Protein AF-A0AAQ2G806-F1 (afdb_monomer)

Structure (mmCIF, N/CA/C/O backbone):
data_AF-A0AAQ2G806-F1
#
_entry.id   AF-A0AAQ2G806-F1
#
loop_
_atom_site.group_PDB
_atom_site.id
_atom_site.type_symbol
_atom_site.label_atom_id
_atom_site.label_alt_id
_atom_site.label_comp_id
_atom_site.label_asym_id
_atom_site.label_entity_id
_atom_site.label_seq_id
_atom_site.pdbx_PDB_ins_code
_atom_site.Cartn_x
_atom_site.Cartn_y
_atom_site.Cartn_z
_atom_site.occupancy
_atom_site.B_iso_or_equiv
_atom_site.auth_seq_id
_atom_site.auth_comp_id
_atom_site.auth_asym_id
_atom_site.auth_atom_id
_atom_site.pdbx_PDB_model_num
ATOM 1 N N . MET A 1 1 ? 0.121 15.151 -0.098 1.00 64.19 1 MET A N 1
ATOM 2 C CA . MET A 1 1 ? 0.720 13.940 -0.710 1.00 64.19 1 MET A CA 1
ATOM 3 C C . MET A 1 1 ? -0.007 13.689 -2.015 1.00 64.19 1 MET A C 1
ATOM 5 O O . MET A 1 1 ? -1.225 13.788 -2.010 1.00 64.19 1 MET A O 1
ATOM 9 N N . THR A 1 2 ? 0.703 13.416 -3.108 1.00 70.12 2 THR A N 1
ATOM 10 C CA . THR A 1 2 ? 0.070 13.175 -4.414 1.00 70.12 2 THR A CA 1
ATOM 11 C C . THR A 1 2 ? -0.495 11.761 -4.463 1.00 70.12 2 THR A C 1
ATOM 13 O O . THR A 1 2 ? 0.232 10.798 -4.212 1.00 70.12 2 THR A O 1
ATOM 16 N N . ILE A 1 3 ? -1.787 11.647 -4.762 1.00 80.44 3 ILE A N 1
ATOM 17 C CA . ILE A 1 3 ? -2.468 10.373 -5.003 1.00 80.44 3 ILE A CA 1
ATOM 18 C C . ILE A 1 3 ? -2.478 10.159 -6.509 1.00 80.44 3 ILE A C 1
ATOM 20 O O . ILE A 1 3 ? -2.970 11.005 -7.253 1.00 80.44 3 ILE A O 1
ATOM 24 N N . ILE A 1 4 ? -1.910 9.043 -6.950 1.00 85.44 4 ILE A N 1
ATOM 25 C CA . ILE A 1 4 ? -1.921 8.666 -8.358 1.00 85.44 4 ILE A CA 1
ATOM 26 C C . ILE A 1 4 ? -3.238 7.959 -8.659 1.00 85.44 4 ILE A C 1
ATOM 28 O O . ILE A 1 4 ? -3.609 7.008 -7.973 1.00 85.44 4 ILE A O 1
ATOM 32 N N . THR A 1 5 ? -3.949 8.452 -9.670 1.00 88.25 5 THR A N 1
ATOM 33 C CA . THR A 1 5 ? -5.245 7.913 -10.100 1.00 88.25 5 THR A CA 1
ATOM 34 C C . THR A 1 5 ? -5.125 6.928 -11.256 1.00 88.25 5 THR A C 1
ATOM 36 O O . THR A 1 5 ? -6.036 6.137 -11.468 1.00 88.25 5 THR A O 1
ATOM 39 N N . SER A 1 6 ? -4.011 6.952 -11.990 1.00 92.69 6 SER A N 1
ATOM 40 C CA . SER A 1 6 ? -3.690 6.003 -13.058 1.00 92.69 6 SER A CA 1
ATOM 41 C C . SER A 1 6 ? -2.203 6.064 -13.413 1.00 92.69 6 SER A C 1
ATOM 43 O O . SER A 1 6 ? -1.526 7.051 -13.117 1.00 92.69 6 SER A O 1
ATOM 45 N N . PHE A 1 7 ? -1.702 5.017 -14.067 1.00 94.69 7 PHE A N 1
ATOM 46 C CA . PHE A 1 7 ? -0.381 5.008 -14.691 1.00 94.69 7 PHE A CA 1
ATOM 47 C C . PHE A 1 7 ? -0.532 4.760 -16.190 1.00 94.69 7 PHE A C 1
ATOM 49 O O . PHE A 1 7 ? -1.361 3.954 -16.613 1.00 94.69 7 PHE A O 1
ATOM 56 N N . THR A 1 8 ? 0.286 5.440 -16.986 1.00 93.69 8 THR A N 1
ATOM 57 C CA . THR A 1 8 ? 0.323 5.261 -18.439 1.00 93.69 8 THR A CA 1
ATOM 58 C C . THR A 1 8 ? 0.958 3.921 -18.796 1.00 93.69 8 THR A C 1
ATOM 60 O O . THR A 1 8 ? 1.931 3.511 -18.160 1.00 93.69 8 THR A O 1
ATOM 63 N N . THR A 1 9 ? 0.444 3.266 -19.840 1.00 95.75 9 THR A N 1
ATOM 64 C CA . THR A 1 9 ? 1.065 2.074 -20.430 1.00 95.75 9 THR A CA 1
ATOM 65 C C . THR A 1 9 ? 2.531 2.344 -20.758 1.00 95.75 9 THR A C 1
ATOM 67 O O . THR A 1 9 ? 2.871 3.384 -21.327 1.00 95.75 9 THR A O 1
ATOM 70 N N . LEU A 1 10 ? 3.402 1.401 -20.402 1.00 95.75 10 LEU A N 1
ATOM 71 C CA . LEU A 1 10 ? 4.842 1.517 -20.596 1.00 95.75 10 LEU A CA 1
ATOM 72 C C . LEU A 1 10 ? 5.323 0.524 -21.652 1.00 95.75 10 LEU A C 1
ATOM 74 O O . LEU A 1 10 ? 5.026 -0.664 -21.563 1.00 95.75 10 LEU A O 1
ATOM 78 N N . LYS A 1 11 ? 6.137 0.995 -22.600 1.00 94.81 11 LYS A N 1
ATOM 79 C CA . LYS A 1 11 ? 6.870 0.124 -23.525 1.00 94.81 11 LYS A CA 1
ATOM 80 C C . LYS A 1 11 ? 8.222 -0.243 -22.922 1.00 94.81 11 LYS A C 1
ATOM 82 O O . LYS A 1 11 ? 9.013 0.641 -22.603 1.00 94.81 11 LYS A O 1
ATOM 87 N N . PHE A 1 12 ? 8.510 -1.532 -22.779 1.00 94.50 12 PHE A N 1
ATOM 88 C CA . PHE A 1 12 ? 9.789 -2.020 -22.263 1.00 94.50 12 PHE A CA 1
ATOM 89 C C . PHE A 1 12 ? 10.225 -3.277 -23.014 1.00 94.50 12 PHE A C 1
ATOM 91 O O . PHE A 1 12 ? 9.492 -4.261 -23.065 1.00 94.50 12 PHE A O 1
ATOM 98 N N . LYS A 1 13 ? 11.426 -3.241 -23.609 1.00 92.94 13 LYS A N 1
ATOM 99 C CA . LYS A 1 13 ? 12.014 -4.356 -24.380 1.00 92.94 13 LYS A CA 1
ATOM 100 C C . LYS A 1 13 ? 11.052 -4.964 -25.420 1.00 92.94 13 LYS A C 1
ATOM 102 O O . LYS A 1 13 ? 10.955 -6.179 -25.552 1.00 92.94 13 LYS A O 1
ATOM 107 N N . GLY A 1 14 ? 10.326 -4.108 -26.143 1.00 92.38 14 GLY A N 1
ATOM 108 C CA . GLY A 1 14 ? 9.386 -4.523 -27.193 1.00 92.38 14 GLY A CA 1
ATOM 109 C C . GLY A 1 14 ? 8.043 -5.068 -26.693 1.00 92.38 14 GLY A C 1
ATOM 110 O O . GLY A 1 14 ? 7.248 -5.512 -27.510 1.00 92.38 14 GLY A O 1
ATOM 111 N N . SER A 1 15 ? 7.782 -5.031 -25.383 1.00 95.44 15 SER A N 1
ATOM 112 C CA . SER A 1 15 ? 6.495 -5.405 -24.785 1.00 95.44 15 SER A CA 1
ATOM 113 C C . SER A 1 15 ? 5.784 -4.189 -24.197 1.00 95.44 15 SER A C 1
ATOM 115 O O . SER A 1 15 ? 6.435 -3.279 -23.674 1.00 95.44 15 SER A O 1
ATOM 117 N N . ASP A 1 16 ? 4.455 -4.204 -24.248 1.00 96.56 16 ASP A N 1
ATOM 118 C CA . ASP A 1 16 ? 3.601 -3.191 -23.631 1.00 96.56 16 ASP A CA 1
ATOM 119 C C . ASP A 1 16 ? 3.121 -3.695 -22.261 1.00 96.56 16 ASP A C 1
ATOM 121 O O . ASP A 1 16 ? 2.668 -4.832 -22.124 1.00 96.56 16 ASP A O 1
ATOM 125 N N . TYR A 1 17 ? 3.238 -2.847 -21.240 1.00 97.62 17 TYR A N 1
ATOM 126 C CA . TYR A 1 17 ? 2.835 -3.137 -19.866 1.00 97.62 17 TYR A CA 1
ATOM 127 C C . TYR A 1 17 ? 1.736 -2.173 -19.432 1.00 97.62 17 TYR A C 1
ATOM 129 O O . TYR A 1 17 ? 1.952 -0.960 -19.372 1.00 97.62 17 TYR A O 1
ATOM 137 N N . GLU A 1 18 ? 0.565 -2.717 -19.109 1.00 97.00 18 GLU A N 1
ATOM 138 C CA . GLU A 1 18 ? -0.599 -1.958 -18.649 1.00 97.00 18 GLU A CA 1
ATOM 139 C C . GLU A 1 18 ? -0.711 -1.957 -17.124 1.00 97.00 18 GLU A C 1
ATOM 141 O O . GLU A 1 18 ? -0.252 -2.877 -16.446 1.00 97.00 18 GLU A O 1
ATOM 146 N N . PHE A 1 19 ? -1.359 -0.930 -16.578 1.00 97.62 19 PHE A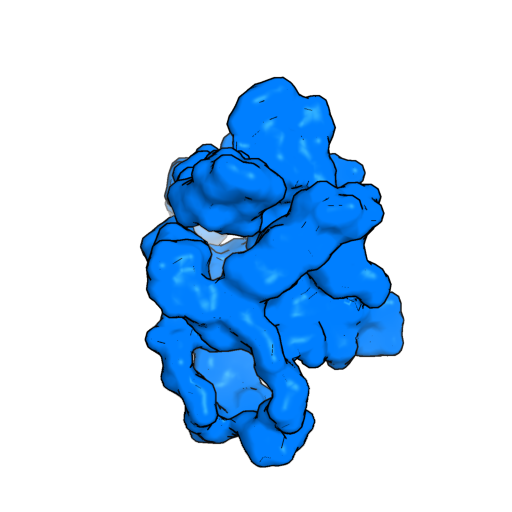 N 1
ATOM 147 C CA . PHE A 1 19 ? -1.448 -0.705 -15.132 1.00 97.62 19 PHE A CA 1
ATOM 148 C C . PHE A 1 19 ? -2.886 -0.494 -14.646 1.00 97.62 19 PHE A C 1
ATOM 150 O O . PHE A 1 19 ? -3.108 0.123 -13.604 1.00 97.62 19 PHE A O 1
ATOM 157 N N . SER A 1 20 ? -3.873 -1.001 -15.389 1.00 96.88 20 SER A N 1
ATOM 158 C CA . SER A 1 20 ? -5.295 -0.914 -15.031 1.00 96.88 20 SER A CA 1
ATOM 159 C C . SER A 1 20 ? -5.609 -1.597 -13.693 1.00 96.88 20 SER A C 1
ATOM 161 O O . SER A 1 20 ? -6.487 -1.149 -12.959 1.00 96.88 20 SER A O 1
ATOM 163 N N . HIS A 1 21 ? -4.837 -2.618 -13.304 1.00 97.62 21 HIS A N 1
ATOM 164 C CA . HIS A 1 21 ? -4.932 -3.249 -11.983 1.00 97.62 21 HIS A CA 1
ATOM 165 C C . HIS A 1 21 ? -4.483 -2.337 -10.835 1.00 97.62 21 HIS A C 1
ATOM 167 O O . HIS A 1 21 ? -4.791 -2.628 -9.686 1.00 97.62 21 HIS A O 1
ATOM 173 N N . LEU A 1 22 ? -3.766 -1.246 -11.112 1.00 97.56 22 LEU A N 1
ATOM 174 C CA . LEU A 1 22 ? -3.317 -0.271 -10.111 1.00 97.56 22 LEU A CA 1
ATOM 175 C C . LEU A 1 22 ? -4.187 0.993 -10.085 1.00 97.56 22 LEU A C 1
ATOM 177 O O . LEU A 1 22 ? -3.752 2.030 -9.578 1.00 97.56 22 LEU A O 1
ATOM 181 N N . LEU A 1 23 ? -5.412 0.928 -10.610 1.00 96.94 23 LEU A N 1
ATOM 182 C CA . LEU A 1 23 ? -6.407 1.968 -10.368 1.00 96.94 23 LEU A CA 1
ATOM 183 C C . LEU A 1 23 ? -6.798 1.980 -8.878 1.00 96.94 23 LEU A C 1
ATOM 185 O O . LEU A 1 23 ? -6.980 0.911 -8.285 1.00 96.94 23 LEU A O 1
ATOM 189 N N . PRO A 1 24 ? -6.933 3.162 -8.245 1.00 96.75 24 PRO A N 1
ATOM 190 C CA . PRO A 1 24 ? -7.397 3.233 -6.868 1.00 96.75 24 PRO A CA 1
ATOM 191 C C . PRO A 1 24 ? -8.793 2.636 -6.694 1.00 96.75 24 PRO A C 1
ATOM 193 O O . PRO A 1 24 ? -9.657 2.799 -7.555 1.00 96.75 24 PRO A O 1
ATOM 196 N N . PHE A 1 25 ? -9.040 2.012 -5.545 1.00 96.94 25 PHE A N 1
ATOM 197 C CA . PHE A 1 25 ? -10.351 1.457 -5.204 1.00 96.94 25 PHE A CA 1
ATOM 198 C C . PHE A 1 25 ? -10.750 1.792 -3.763 1.00 96.94 25 PHE A C 1
ATOM 200 O O . PHE A 1 25 ? -9.899 2.079 -2.920 1.00 96.94 25 PHE A O 1
ATOM 207 N N . GLY A 1 26 ? -12.054 1.765 -3.484 1.00 97.25 26 GLY A N 1
ATOM 208 C CA . GLY A 1 26 ? -12.615 1.986 -2.150 1.00 97.25 26 GLY A CA 1
ATOM 209 C C . GLY A 1 26 ? -12.868 0.684 -1.388 1.00 97.25 26 GLY A C 1
ATOM 210 O O . GLY A 1 26 ? -13.233 -0.332 -1.977 1.00 97.25 26 GLY A O 1
ATOM 211 N N . HIS A 1 27 ? -12.710 0.724 -0.070 1.00 98.31 27 HIS A N 1
ATOM 212 C CA . HIS A 1 27 ? -13.053 -0.348 0.855 1.00 98.31 27 HIS A CA 1
ATOM 213 C C . HIS A 1 27 ? -13.718 0.238 2.103 1.00 98.31 27 HIS A C 1
ATOM 215 O O . HIS A 1 27 ? -13.195 1.176 2.704 1.00 98.31 27 HIS A O 1
ATOM 221 N N . THR A 1 28 ? -14.854 -0.323 2.510 1.00 98.44 28 THR A N 1
ATOM 222 C CA . THR A 1 28 ? -15.604 0.149 3.679 1.00 98.44 28 THR A CA 1
ATOM 223 C C . THR A 1 28 ? -15.384 -0.786 4.856 1.00 98.44 28 THR A C 1
ATOM 225 O O . THR A 1 28 ? -15.702 -1.969 4.784 1.00 98.44 28 THR A O 1
ATOM 228 N N . LEU A 1 29 ? -14.872 -0.239 5.955 1.00 98.06 29 LEU A N 1
ATOM 229 C CA . LEU A 1 29 ? -14.803 -0.920 7.240 1.00 98.06 29 LEU A CA 1
ATOM 230 C C . LEU A 1 29 ? -16.086 -0.624 8.017 1.00 98.06 29 LEU A C 1
ATOM 232 O O . LEU A 1 29 ? -16.210 0.441 8.633 1.00 98.06 29 LEU A O 1
ATOM 236 N N . SER A 1 30 ? -17.036 -1.555 7.968 1.00 97.31 30 SER A N 1
ATOM 237 C CA . SER A 1 30 ? -18.337 -1.376 8.610 1.00 97.31 30 SER A CA 1
ATOM 238 C C . SER A 1 30 ? -18.225 -1.268 10.128 1.00 97.31 30 SER A C 1
ATOM 240 O O . SER A 1 30 ? -17.492 -2.035 10.754 1.00 97.31 30 SER A O 1
ATOM 242 N N . ALA A 1 31 ? -18.946 -0.312 10.718 1.00 95.62 31 ALA A N 1
ATOM 243 C CA . ALA A 1 31 ? -18.980 -0.071 12.165 1.00 95.62 31 ALA A CA 1
ATOM 244 C C . ALA A 1 31 ? -17.602 0.097 12.851 1.00 95.62 31 ALA A C 1
ATOM 246 O O . ALA A 1 31 ? -17.446 -0.137 14.053 1.00 95.62 31 ALA A O 1
ATOM 247 N N . ALA A 1 32 ? -16.573 0.507 12.100 1.00 95.50 32 ALA A N 1
ATOM 248 C CA . ALA A 1 32 ? -15.224 0.721 12.627 1.00 95.50 32 ALA A CA 1
ATOM 249 C C . ALA A 1 32 ? -15.020 2.125 13.238 1.00 95.50 32 ALA A C 1
ATOM 251 O O . ALA A 1 32 ? -14.077 2.331 14.021 1.00 95.50 32 ALA A O 1
ATOM 252 N N . GLY A 1 33 ? -15.892 3.066 12.875 1.00 92.75 33 GLY A N 1
ATOM 253 C CA . GLY A 1 33 ? -15.932 4.474 13.258 1.00 92.75 33 GLY A CA 1
ATOM 254 C C . GLY A 1 33 ? -16.569 4.734 14.625 1.00 92.75 33 GLY A C 1
ATOM 255 O O . GLY A 1 33 ? -16.920 3.812 15.368 1.00 92.75 33 GLY A O 1
ATOM 256 N N . LYS A 1 34 ? -16.675 6.020 14.982 1.00 90.19 34 LYS A N 1
ATOM 257 C CA . LYS A 1 34 ? -17.315 6.455 16.229 1.00 90.19 34 LYS A CA 1
ATOM 258 C C . LYS A 1 34 ? -18.807 6.120 16.168 1.00 90.19 34 LYS A C 1
ATOM 260 O O . LYS A 1 34 ? -19.406 6.227 15.104 1.00 90.19 34 LYS A O 1
ATOM 265 N N . ASP A 1 35 ? -19.379 5.694 17.292 1.00 93.06 35 ASP A N 1
ATOM 266 C CA . ASP A 1 35 ? -20.807 5.371 17.418 1.00 93.06 35 ASP A CA 1
ATOM 267 C C . ASP A 1 35 ? -21.300 4.325 16.392 1.00 93.06 35 ASP A C 1
ATOM 269 O O . ASP A 1 35 ? -22.469 4.298 16.023 1.00 93.06 35 ASP A O 1
ATOM 273 N N . GLY A 1 36 ? -20.399 3.451 15.920 1.00 92.50 36 GLY A N 1
ATOM 274 C CA . GLY A 1 36 ? -20.717 2.421 14.928 1.00 92.50 36 GLY A CA 1
ATOM 275 C C . GLY A 1 36 ? -20.811 2.934 13.489 1.00 92.50 36 GLY A C 1
ATOM 276 O O . GLY A 1 36 ? -21.339 2.225 12.637 1.00 92.50 36 GLY A O 1
ATOM 277 N N . ALA A 1 37 ? -20.296 4.131 13.195 1.00 95.62 37 ALA A N 1
ATOM 278 C CA . ALA A 1 37 ? -20.170 4.616 11.825 1.00 95.62 37 ALA A CA 1
ATOM 279 C C . ALA A 1 37 ? -19.184 3.770 10.999 1.00 95.62 37 ALA A C 1
ATOM 281 O O . ALA A 1 37 ? -18.279 3.122 11.530 1.00 95.62 37 ALA A O 1
ATOM 282 N N . ASP A 1 38 ? -19.326 3.815 9.681 1.00 98.00 38 ASP A N 1
ATOM 283 C CA . ASP A 1 38 ? -18.373 3.201 8.759 1.00 98.00 38 ASP A CA 1
ATOM 284 C C . ASP A 1 38 ? -17.108 4.059 8.618 1.00 98.00 38 ASP A C 1
ATOM 286 O O . ASP A 1 38 ? -17.164 5.279 8.746 1.00 98.00 38 ASP A O 1
ATOM 290 N N . ILE A 1 39 ? -15.972 3.424 8.309 1.00 98.38 39 ILE A N 1
ATOM 291 C CA . ILE A 1 39 ? -14.762 4.123 7.845 1.00 98.38 39 ILE A CA 1
ATOM 292 C C . ILE A 1 39 ? -14.482 3.705 6.404 1.00 98.38 39 ILE A C 1
ATOM 294 O O . ILE A 1 39 ? -14.272 2.524 6.120 1.00 98.38 39 ILE A O 1
ATOM 298 N N . ARG A 1 40 ? -14.435 4.671 5.492 1.00 98.50 40 ARG A N 1
ATOM 299 C CA . ARG A 1 40 ? -14.208 4.471 4.060 1.00 98.50 40 ARG A CA 1
ATOM 300 C C . ARG A 1 40 ? -12.745 4.718 3.726 1.00 98.50 40 ARG A C 1
ATOM 302 O O . ARG A 1 40 ? -12.222 5.823 3.865 1.00 98.50 40 ARG A O 1
ATOM 309 N N . VAL A 1 41 ? -12.073 3.669 3.276 1.00 98.62 41 VAL A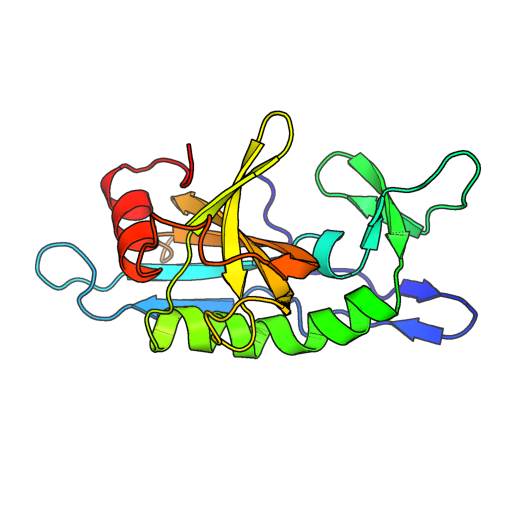 N 1
ATOM 310 C CA . VAL A 1 41 ? -10.655 3.677 2.928 1.00 98.62 41 VAL A CA 1
ATOM 311 C C . VAL A 1 41 ? -10.516 3.669 1.415 1.00 98.62 41 VAL A C 1
ATOM 313 O O . VAL A 1 41 ? -11.073 2.794 0.758 1.00 98.62 41 VAL A O 1
ATOM 316 N N . ARG A 1 42 ? -9.733 4.583 0.844 1.00 98.31 42 ARG A N 1
ATOM 317 C CA . ARG A 1 42 ? -9.262 4.450 -0.538 1.00 98.31 42 ARG A CA 1
ATOM 318 C C . ARG A 1 42 ? -7.862 3.863 -0.544 1.00 98.31 42 ARG A C 1
ATOM 320 O O . ARG A 1 42 ? -6.976 4.341 0.158 1.00 98.31 42 ARG A O 1
ATOM 327 N N . VAL A 1 43 ? -7.664 2.819 -1.338 1.00 98.44 43 VAL A N 1
ATOM 328 C CA . VAL A 1 43 ? -6.356 2.216 -1.582 1.00 98.44 43 VAL A CA 1
ATOM 329 C C . VAL A 1 43 ? -5.811 2.762 -2.892 1.00 98.44 43 VAL A C 1
ATOM 331 O O . VAL A 1 43 ? -6.509 2.746 -3.902 1.00 98.44 43 VAL A O 1
ATOM 334 N N . SER A 1 44 ? -4.564 3.227 -2.887 1.00 97.69 44 SER A N 1
ATOM 335 C CA . SER A 1 44 ? -3.856 3.675 -4.087 1.00 97.69 44 SER A CA 1
ATOM 336 C C . SER A 1 44 ? -2.409 3.184 -4.100 1.00 97.69 44 SER A C 1
ATOM 338 O O . SER A 1 44 ? -1.884 2.673 -3.106 1.00 97.69 44 SER A O 1
ATOM 340 N N . TYR A 1 45 ? -1.738 3.368 -5.234 1.00 97.44 45 TYR A N 1
ATOM 341 C CA . TYR A 1 45 ? -0.415 2.803 -5.485 1.00 97.44 45 TYR A CA 1
ATOM 342 C C . TYR A 1 45 ? 0.588 3.880 -5.876 1.00 97.44 45 TYR A C 1
ATOM 344 O O . TYR A 1 45 ? 0.228 4.915 -6.432 1.00 97.44 45 TYR A O 1
ATOM 352 N N . GLN A 1 46 ? 1.860 3.620 -5.593 1.00 96.31 46 GLN A N 1
ATOM 353 C CA . GLN A 1 46 ? 2.979 4.384 -6.135 1.00 96.31 46 GLN A CA 1
ATOM 354 C C . GLN A 1 46 ? 3.782 3.525 -7.094 1.00 96.31 46 GLN A C 1
ATOM 356 O O . GLN A 1 46 ? 3.871 2.309 -6.942 1.00 96.31 46 GLN A O 1
ATOM 361 N N . SER A 1 47 ? 4.449 4.176 -8.034 1.00 96.19 47 SER A N 1
ATOM 362 C CA . SER A 1 47 ? 5.284 3.576 -9.069 1.00 96.19 47 SER A CA 1
ATOM 363 C C . SER A 1 47 ? 6.344 2.605 -8.543 1.00 96.19 47 SER A C 1
ATOM 365 O O . SER A 1 47 ? 6.841 1.769 -9.297 1.00 96.19 47 SER A O 1
ATOM 367 N N . HIS A 1 48 ? 6.704 2.639 -7.252 1.00 95.31 48 HIS A N 1
ATOM 368 C CA . HIS A 1 48 ? 7.735 1.756 -6.694 1.00 95.31 48 HIS A CA 1
ATOM 369 C C . HIS A 1 48 ? 7.223 0.320 -6.529 1.00 95.31 48 HIS A C 1
ATOM 371 O O . HIS A 1 48 ? 8.028 -0.582 -6.293 1.00 95.31 48 HIS A O 1
ATOM 377 N N . VAL A 1 49 ? 5.916 0.082 -6.683 1.00 96.69 49 VAL A N 1
ATOM 378 C CA . VAL A 1 49 ? 5.349 -1.273 -6.726 1.00 96.69 49 VAL A CA 1
ATOM 379 C C . VAL A 1 49 ? 5.699 -2.026 -8.011 1.00 96.69 49 VAL A C 1
ATOM 381 O O . VAL A 1 49 ? 5.670 -3.247 -7.993 1.00 96.69 49 VAL A O 1
ATOM 384 N N . PHE A 1 50 ? 6.083 -1.332 -9.090 1.00 97.00 50 PHE A N 1
ATOM 385 C CA . PHE A 1 50 ? 6.484 -1.933 -10.376 1.00 97.00 50 PHE A CA 1
ATOM 386 C C . PHE A 1 50 ? 7.830 -1.410 -10.915 1.00 97.00 50 PHE A C 1
ATOM 388 O O . PHE A 1 50 ? 8.285 -1.794 -11.991 1.00 97.00 50 PHE A O 1
ATOM 395 N N . SER A 1 51 ? 8.498 -0.534 -10.165 1.00 96.31 51 SER A N 1
ATOM 396 C CA . SER A 1 51 ? 9.792 0.043 -10.531 1.00 96.31 51 SER A CA 1
ATOM 397 C C . SER A 1 51 ? 10.777 0.008 -9.368 1.00 96.31 51 SER A C 1
ATOM 399 O O . SER A 1 51 ? 10.405 -0.081 -8.193 1.00 96.31 51 SER A O 1
ATOM 401 N N . ARG A 1 52 ? 12.064 0.110 -9.689 1.00 94.62 52 ARG A N 1
ATOM 402 C CA . ARG A 1 52 ? 13.143 0.246 -8.711 1.00 94.62 52 ARG A CA 1
ATOM 403 C C . ARG A 1 52 ? 13.892 1.554 -8.901 1.00 94.62 52 ARG A C 1
ATOM 405 O O . ARG A 1 52 ? 13.717 2.269 -9.890 1.00 94.62 52 ARG A O 1
ATOM 412 N N . ARG A 1 53 ? 14.709 1.877 -7.902 1.00 92.38 53 ARG A N 1
ATOM 413 C CA . ARG A 1 53 ? 15.658 2.977 -8.008 1.00 92.38 53 ARG A CA 1
ATOM 414 C C . ARG A 1 53 ? 16.581 2.717 -9.206 1.00 92.38 53 ARG A C 1
ATOM 416 O O . ARG A 1 53 ? 16.981 1.579 -9.440 1.00 92.38 53 ARG A O 1
ATOM 423 N N . ARG A 1 54 ? 16.853 3.787 -9.946 1.00 93.31 54 ARG A N 1
ATOM 424 C CA . ARG A 1 54 ? 17.865 3.835 -10.996 1.00 93.31 54 ARG A CA 1
ATOM 425 C C . ARG A 1 54 ? 19.259 3.761 -10.364 1.00 93.31 54 ARG A C 1
ATOM 427 O O . ARG A 1 54 ? 19.538 4.547 -9.452 1.00 93.31 54 ARG A O 1
ATOM 434 N N . GLU A 1 55 ? 20.096 2.849 -10.842 1.00 91.75 55 GLU A N 1
ATOM 435 C CA . GLU A 1 55 ? 21.526 2.832 -10.510 1.00 91.75 55 GLU A CA 1
ATOM 436 C C . GLU A 1 55 ? 22.304 3.830 -11.386 1.00 91.75 55 GLU A C 1
ATOM 438 O O . GLU A 1 55 ? 21.767 4.396 -12.342 1.00 91.75 55 GLU A O 1
ATOM 443 N N . THR A 1 56 ? 23.559 4.118 -11.037 1.00 88.81 56 THR A N 1
ATOM 444 C CA . THR A 1 56 ? 24.387 5.060 -11.808 1.00 88.81 56 THR A CA 1
ATOM 445 C C . THR A 1 56 ? 24.484 4.610 -13.271 1.00 88.81 56 THR A C 1
ATOM 447 O O . THR A 1 56 ? 24.643 3.424 -13.542 1.00 88.81 56 THR A O 1
ATOM 450 N N . ASP A 1 57 ? 24.326 5.557 -14.199 1.00 87.62 57 ASP A N 1
ATOM 451 C CA . ASP A 1 57 ? 24.392 5.359 -15.660 1.00 87.62 57 ASP A CA 1
ATOM 452 C C . ASP A 1 57 ? 23.338 4.433 -16.284 1.00 87.62 57 ASP A C 1
ATOM 454 O O . ASP A 1 57 ? 23.342 4.192 -17.486 1.00 87.62 57 ASP A O 1
ATOM 458 N N . GLU A 1 58 ? 22.354 3.992 -15.506 1.00 93.38 58 GLU A N 1
ATOM 459 C CA . GLU A 1 58 ? 21.255 3.185 -16.024 1.00 93.38 58 GLU A CA 1
ATOM 460 C C . GLU A 1 58 ? 20.196 4.049 -16.725 1.00 93.38 58 GLU A C 1
ATOM 462 O O . GLU A 1 58 ? 19.867 5.136 -16.251 1.00 93.38 58 GLU A O 1
ATOM 467 N N . GLU A 1 59 ? 19.612 3.586 -17.827 1.00 91.56 59 GLU A N 1
ATOM 468 C CA . GLU A 1 59 ? 18.484 4.274 -18.463 1.00 91.56 59 GLU A CA 1
ATOM 469 C C . GLU A 1 59 ? 17.215 4.170 -17.598 1.00 91.56 59 GLU A C 1
ATOM 471 O O . GLU A 1 59 ? 16.862 3.100 -17.094 1.00 91.56 59 GLU A O 1
ATOM 476 N N . PHE A 1 60 ? 16.513 5.290 -17.407 1.00 93.31 60 PHE A N 1
ATOM 477 C CA . PHE A 1 60 ? 15.259 5.323 -16.655 1.00 93.31 60 PHE A CA 1
ATOM 478 C C . PHE A 1 60 ? 14.057 5.347 -17.598 1.00 93.31 60 PHE A C 1
ATOM 480 O O . PHE A 1 60 ? 14.112 5.899 -18.687 1.00 93.31 60 PHE A O 1
ATOM 487 N N . HIS A 1 61 ? 12.952 4.769 -17.140 1.00 94.31 61 HIS A N 1
ATOM 488 C CA . HIS A 1 61 ? 11.752 4.558 -17.954 1.00 94.31 61 HIS A CA 1
ATOM 489 C C . HIS A 1 61 ? 10.594 5.456 -17.519 1.00 94.31 61 HIS A C 1
ATOM 491 O O . HIS A 1 61 ? 9.646 5.672 -18.265 1.00 94.31 61 HIS A O 1
ATOM 497 N N . LEU A 1 62 ? 10.649 5.947 -16.280 1.00 94.00 62 LEU A N 1
ATOM 498 C CA . LEU A 1 62 ? 9.622 6.786 -15.685 1.00 94.00 62 LEU A CA 1
ATOM 499 C C . LEU A 1 62 ? 10.194 7.636 -14.550 1.00 94.00 62 LEU A C 1
ATOM 501 O O . LEU A 1 62 ? 11.303 7.401 -14.062 1.00 94.00 62 LEU A O 1
ATOM 505 N N . VAL A 1 63 ? 9.400 8.606 -14.113 1.00 93.19 63 VAL A N 1
ATOM 506 C CA . VAL A 1 63 ? 9.682 9.465 -12.965 1.00 93.19 63 VAL A CA 1
ATOM 507 C C . VAL A 1 63 ? 8.670 9.142 -11.866 1.00 93.19 63 VAL A C 1
ATOM 509 O O . VAL A 1 63 ? 7.485 8.988 -12.150 1.00 93.19 63 VAL A O 1
ATOM 512 N N . ASP A 1 64 ? 9.136 8.990 -10.625 1.00 92.50 64 ASP A N 1
ATOM 513 C CA . ASP A 1 64 ? 8.258 8.718 -9.486 1.00 92.50 64 ASP A CA 1
ATOM 514 C C . ASP A 1 64 ? 7.537 9.968 -8.968 1.00 92.50 64 ASP A C 1
ATOM 516 O O . ASP A 1 64 ? 7.738 11.092 -9.427 1.00 92.50 64 ASP A O 1
ATOM 520 N N . GLU A 1 65 ? 6.701 9.770 -7.953 1.00 90.88 65 GLU A N 1
ATOM 521 C CA . GLU A 1 65 ? 5.838 10.798 -7.365 1.00 90.88 65 GLU A CA 1
ATOM 522 C C . GLU A 1 65 ? 6.628 11.924 -6.676 1.00 90.88 65 GLU A C 1
ATOM 524 O O . GLU A 1 65 ? 6.054 12.945 -6.306 1.00 90.88 65 GLU A O 1
ATOM 529 N N . ALA A 1 66 ? 7.936 11.736 -6.474 1.00 89.75 66 ALA A N 1
ATOM 530 C CA . ALA A 1 66 ? 8.855 12.725 -5.925 1.00 89.75 66 ALA A CA 1
ATOM 531 C C . ALA A 1 66 ? 9.785 13.322 -6.997 1.00 89.75 66 ALA A C 1
ATOM 533 O O . ALA A 1 66 ? 10.792 13.946 -6.653 1.00 89.75 66 ALA A O 1
ATOM 534 N N . GLY A 1 67 ? 9.492 13.112 -8.283 1.00 91.00 67 GLY A N 1
ATOM 535 C CA . GLY A 1 67 ? 10.309 13.622 -9.378 1.00 91.00 67 GLY A CA 1
ATOM 536 C C . GLY A 1 67 ? 11.616 12.848 -9.584 1.00 91.00 67 GLY A C 1
ATOM 537 O O . GLY A 1 67 ? 12.529 13.363 -10.227 1.00 91.00 67 GLY A O 1
ATOM 538 N N . LYS A 1 68 ? 11.770 11.640 -9.016 1.00 92.25 68 LYS A N 1
ATOM 539 C CA . LYS A 1 68 ? 13.017 10.863 -9.121 1.00 92.25 68 LYS A CA 1
ATOM 540 C C . LYS A 1 68 ? 12.952 9.854 -10.272 1.00 92.25 68 LYS A C 1
ATOM 542 O O . LYS A 1 68 ? 11.945 9.162 -10.405 1.00 92.25 68 LYS A O 1
ATOM 547 N N . PRO A 1 69 ? 14.030 9.696 -11.060 1.00 94.62 69 PRO A N 1
ATOM 548 C CA . PRO A 1 69 ? 14.071 8.716 -12.138 1.00 94.62 69 PRO A CA 1
ATOM 549 C C . PRO A 1 69 ? 14.021 7.281 -11.599 1.00 94.62 69 PRO A C 1
ATOM 551 O O . PRO A 1 69 ? 14.639 6.946 -10.580 1.00 94.62 69 PRO A O 1
ATOM 554 N N . ARG A 1 70 ? 13.296 6.425 -12.316 1.00 95.31 70 ARG A N 1
ATOM 555 C CA . ARG A 1 70 ? 13.025 5.031 -11.965 1.00 95.31 70 ARG A CA 1
ATOM 556 C C . ARG A 1 70 ? 13.203 4.102 -13.146 1.00 95.31 70 ARG A C 1
ATOM 558 O O . ARG A 1 70 ? 12.959 4.458 -14.296 1.00 95.31 70 ARG A O 1
ATOM 565 N N . VAL A 1 71 ? 13.539 2.864 -12.823 1.00 96.62 71 VAL A N 1
ATOM 566 C CA . VAL A 1 71 ? 13.706 1.795 -13.802 1.00 96.62 71 VAL A CA 1
ATOM 567 C C . VAL A 1 71 ? 12.573 0.808 -13.640 1.00 96.62 71 VAL A C 1
ATOM 569 O O . VAL A 1 71 ? 12.326 0.315 -12.534 1.00 96.62 71 VAL A O 1
ATOM 572 N N . PHE A 1 72 ? 11.861 0.553 -14.734 1.00 96.81 72 PHE A N 1
ATOM 573 C CA . PHE A 1 72 ? 10.817 -0.456 -14.761 1.00 96.81 72 PHE A CA 1
ATOM 574 C C . PHE A 1 72 ? 11.400 -1.832 -14.439 1.00 96.81 72 PHE A C 1
ATOM 576 O O . PHE A 1 72 ? 12.498 -2.178 -14.874 1.00 96.81 72 PHE A O 1
ATOM 583 N N . CYS A 1 73 ? 10.684 -2.608 -13.632 1.00 95.38 73 CYS A N 1
ATOM 584 C CA . CYS A 1 73 ? 11.151 -3.898 -13.155 1.00 95.38 73 CYS A CA 1
ATOM 585 C C . CYS A 1 73 ? 10.057 -4.948 -13.395 1.00 95.38 73 CYS A C 1
ATOM 587 O O . CYS A 1 73 ? 9.068 -4.950 -12.658 1.00 95.38 73 CYS A O 1
ATOM 589 N N . PRO A 1 74 ? 10.230 -5.849 -14.382 1.00 95.31 74 PRO A N 1
ATOM 590 C CA . PRO A 1 74 ? 9.246 -6.887 -14.698 1.00 95.31 74 PRO A CA 1
ATOM 591 C C . PRO A 1 74 ? 8.872 -7.780 -13.508 1.00 95.31 74 PRO A C 1
ATOM 593 O O . PRO A 1 74 ? 7.705 -8.132 -13.351 1.00 95.31 74 PRO A O 1
ATOM 596 N N . ASP A 1 75 ? 9.821 -8.086 -12.619 1.00 93.75 75 ASP A N 1
ATOM 597 C CA . ASP A 1 75 ? 9.552 -8.892 -11.420 1.00 93.75 75 ASP A CA 1
ATOM 598 C C . ASP A 1 75 ? 8.631 -8.153 -10.440 1.00 93.75 75 ASP A C 1
ATOM 600 O O . ASP A 1 75 ? 7.665 -8.712 -9.917 1.00 93.75 75 ASP A O 1
ATOM 604 N N . ARG A 1 76 ? 8.885 -6.854 -10.225 1.00 95.75 76 ARG A N 1
ATOM 605 C CA . ARG A 1 76 ? 8.012 -6.001 -9.407 1.00 95.75 76 ARG A CA 1
ATOM 606 C C . ARG A 1 76 ? 6.648 -5.825 -10.063 1.00 95.75 76 ARG A C 1
ATOM 608 O O . ARG A 1 76 ? 5.642 -5.932 -9.373 1.00 95.75 76 ARG A O 1
ATOM 615 N N . TYR A 1 77 ? 6.600 -5.619 -11.379 1.00 96.81 77 TYR A N 1
ATOM 616 C CA . TYR A 1 77 ? 5.346 -5.564 -12.128 1.00 96.81 77 TYR A CA 1
ATOM 617 C C . TYR A 1 77 ? 4.518 -6.840 -11.941 1.00 96.81 77 TYR A C 1
ATOM 619 O O . TYR A 1 77 ? 3.352 -6.759 -11.562 1.00 96.81 77 TYR A O 1
ATOM 627 N N . SER A 1 78 ? 5.135 -8.009 -12.115 1.00 95.50 78 SER A N 1
ATOM 628 C CA . SER A 1 78 ? 4.475 -9.310 -11.958 1.00 95.50 78 SER A CA 1
ATOM 629 C C . SER A 1 78 ? 3.924 -9.490 -10.543 1.00 95.50 78 SER A C 1
ATOM 631 O O . SER A 1 78 ? 2.780 -9.902 -10.360 1.00 95.50 78 SER A O 1
ATOM 633 N N . ASN A 1 79 ? 4.691 -9.087 -9.526 1.00 94.06 79 ASN A N 1
ATOM 634 C CA . ASN A 1 79 ? 4.197 -9.042 -8.151 1.00 94.06 79 ASN A CA 1
ATOM 635 C C . ASN A 1 79 ? 3.058 -8.032 -7.961 1.00 94.06 79 ASN A C 1
ATOM 637 O O . ASN A 1 79 ? 2.143 -8.282 -7.173 1.00 94.06 79 ASN A O 1
ATOM 641 N N . SER A 1 80 ? 3.085 -6.909 -8.683 1.00 97.19 80 SER A N 1
ATOM 642 C CA . SER A 1 80 ? 2.101 -5.841 -8.526 1.00 97.19 80 SER A CA 1
ATOM 643 C C . SER A 1 80 ? 0.680 -6.250 -8.904 1.00 97.19 80 SER A C 1
ATOM 645 O O . SER A 1 80 ? -0.273 -5.749 -8.309 1.00 97.19 80 SER A O 1
ATOM 647 N N . LEU A 1 81 ? 0.539 -7.231 -9.802 1.00 97.56 81 LEU A N 1
ATOM 648 C CA . LEU A 1 81 ? -0.744 -7.820 -10.203 1.00 97.56 81 LEU A CA 1
ATOM 649 C C . LEU A 1 81 ? -1.532 -8.387 -9.012 1.00 97.56 81 LEU A C 1
ATOM 651 O O . LEU A 1 81 ? -2.756 -8.470 -9.047 1.00 97.56 81 LEU A O 1
ATOM 655 N N . ARG A 1 82 ? -0.841 -8.750 -7.926 1.00 97.12 82 ARG A N 1
ATOM 656 C CA . ARG A 1 82 ? -1.447 -9.331 -6.720 1.00 97.12 82 ARG A CA 1
ATOM 657 C C . ARG A 1 82 ? -1.899 -8.284 -5.704 1.00 97.12 82 ARG A C 1
ATOM 659 O O . ARG A 1 82 ? -2.612 -8.639 -4.764 1.00 97.12 82 ARG A O 1
ATOM 666 N N . PHE A 1 83 ? -1.486 -7.019 -5.837 1.00 97.56 83 PHE A N 1
ATOM 667 C CA . PHE A 1 83 ? -1.772 -6.007 -4.819 1.00 97.56 83 PHE A CA 1
ATOM 668 C C . PHE A 1 83 ? -3.259 -5.722 -4.602 1.00 97.56 83 PHE A C 1
ATOM 670 O O . PHE A 1 83 ? -3.616 -5.587 -3.434 1.00 97.56 83 PHE A O 1
ATOM 677 N N . PRO A 1 84 ? -4.129 -5.630 -5.624 1.00 97.81 84 PRO A N 1
ATOM 678 C CA . PRO A 1 84 ? -5.544 -5.332 -5.393 1.00 97.81 84 PRO A CA 1
ATOM 679 C C . PRO A 1 84 ? -6.214 -6.367 -4.490 1.00 97.81 84 PRO A C 1
ATOM 681 O O . PRO A 1 84 ? -6.722 -6.022 -3.422 1.00 97.81 84 PRO A O 1
ATOM 684 N N . ALA A 1 85 ? -6.091 -7.647 -4.853 1.00 97.75 85 ALA A N 1
ATOM 685 C CA . ALA A 1 85 ? -6.613 -8.757 -4.062 1.00 97.75 85 ALA A CA 1
ATOM 686 C C . ALA A 1 85 ? -5.976 -8.809 -2.664 1.00 97.75 85 ALA A C 1
ATOM 688 O O . ALA A 1 85 ? -6.670 -8.983 -1.664 1.00 97.75 85 ALA A O 1
ATOM 689 N N . PHE A 1 86 ? -4.658 -8.596 -2.569 1.00 97.94 86 PHE A N 1
ATOM 690 C CA . PHE A 1 86 ? -3.978 -8.527 -1.278 1.00 97.94 86 PHE A CA 1
ATOM 691 C C . PHE A 1 86 ? -4.511 -7.393 -0.393 1.00 97.94 86 PHE A C 1
ATOM 693 O O . PHE A 1 86 ? -4.760 -7.627 0.781 1.00 97.94 86 PHE A O 1
ATOM 700 N N . CYS A 1 87 ? -4.703 -6.182 -0.918 1.00 98.31 87 CYS A N 1
ATOM 701 C CA . CYS A 1 87 ? -5.130 -5.032 -0.118 1.00 98.31 87 CYS A CA 1
ATOM 702 C C . CYS A 1 87 ? -6.578 -5.181 0.359 1.00 98.31 87 CYS A C 1
ATOM 704 O O . CYS A 1 87 ? -6.873 -4.870 1.513 1.00 98.31 87 CYS A O 1
ATOM 706 N N . GLN A 1 88 ? -7.46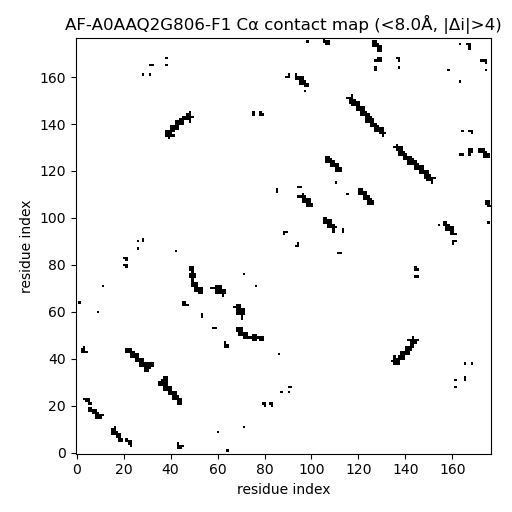0 -5.706 -0.499 1.00 97.94 88 GLN A N 1
ATOM 707 C CA . GLN A 1 88 ? -8.827 -6.067 -0.115 1.00 97.94 88 GLN A CA 1
ATOM 708 C C . GLN A 1 88 ? -8.820 -7.089 1.022 1.00 97.94 88 GLN A C 1
ATOM 710 O O . GLN A 1 88 ? -9.482 -6.883 2.039 1.00 97.94 88 GLN A O 1
ATOM 715 N N . ARG A 1 89 ? -8.022 -8.153 0.883 1.00 97.81 89 ARG A N 1
ATOM 716 C CA . ARG A 1 89 ? -7.869 -9.183 1.911 1.00 97.81 89 ARG A CA 1
ATOM 717 C C . ARG A 1 89 ? -7.289 -8.625 3.206 1.00 97.81 89 ARG A C 1
ATOM 719 O O . ARG A 1 89 ? -7.828 -8.883 4.272 1.00 97.81 89 ARG A O 1
ATOM 726 N N . MET A 1 90 ? -6.245 -7.804 3.108 1.00 97.94 90 MET A N 1
ATOM 727 C CA . MET A 1 90 ? -5.579 -7.179 4.249 1.00 97.94 90 MET A CA 1
ATOM 728 C C . MET A 1 90 ? -6.570 -6.409 5.117 1.00 97.94 90 MET A C 1
ATOM 730 O O . MET A 1 90 ? -6.575 -6.596 6.331 1.00 97.94 90 MET A O 1
ATOM 734 N N . LEU A 1 91 ? -7.416 -5.582 4.497 1.00 98.25 91 LEU A N 1
ATOM 735 C CA . LEU A 1 91 ? -8.437 -4.804 5.194 1.00 98.25 91 LEU A CA 1
ATOM 736 C C . LEU A 1 91 ? -9.583 -5.680 5.723 1.00 98.25 91 LEU A C 1
ATOM 738 O O . LEU A 1 91 ? -9.945 -5.542 6.889 1.00 98.25 91 LEU A O 1
ATOM 742 N N . SER A 1 92 ? -10.095 -6.608 4.907 1.00 97.38 92 SER A N 1
ATOM 743 C CA . SER A 1 92 ? -11.255 -7.449 5.255 1.00 97.38 92 SER A CA 1
ATOM 744 C C . SER A 1 92 ? -10.949 -8.448 6.372 1.00 97.38 92 SER A C 1
ATOM 746 O O . SER A 1 92 ? -11.724 -8.599 7.310 1.00 97.38 92 SER A O 1
ATOM 748 N N . GLU A 1 93 ? -9.798 -9.115 6.293 1.00 97.06 93 GLU A N 1
ATOM 749 C CA . GLU A 1 93 ? -9.339 -10.095 7.287 1.00 97.06 93 GLU A CA 1
ATOM 750 C C . GLU A 1 93 ? -8.599 -9.430 8.453 1.00 97.06 93 GLU A C 1
ATOM 752 O O . GLU A 1 93 ? -8.102 -10.110 9.349 1.00 97.06 93 GLU A O 1
ATOM 757 N N . ASN A 1 94 ? -8.507 -8.095 8.446 1.00 97.19 94 ASN A N 1
ATOM 758 C CA . ASN A 1 94 ? -7.841 -7.308 9.473 1.00 97.19 94 ASN A CA 1
ATOM 759 C C . ASN A 1 94 ? -6.409 -7.803 9.772 1.00 97.19 94 ASN A C 1
ATOM 761 O O . ASN A 1 94 ? -6.006 -7.954 10.926 1.00 97.19 94 ASN A O 1
ATOM 765 N N . MET A 1 95 ? -5.643 -8.071 8.711 1.00 97.69 95 MET A N 1
ATOM 766 C CA . MET A 1 95 ? -4.339 -8.729 8.796 1.00 97.69 95 MET A CA 1
ATOM 767 C C . MET A 1 95 ? -3.339 -7.972 9.683 1.00 97.69 95 MET A C 1
ATOM 769 O O . MET A 1 95 ? -3.377 -6.745 9.836 1.00 97.69 95 MET A O 1
ATOM 773 N N . LEU A 1 96 ? -2.378 -8.730 10.215 1.00 97.50 96 LEU A N 1
ATOM 774 C CA . LEU A 1 96 ? -1.279 -8.195 11.006 1.00 97.50 96 LEU A CA 1
ATOM 775 C C . LEU A 1 96 ? -0.226 -7.497 10.136 1.00 97.50 96 LEU A C 1
ATOM 777 O O . LEU A 1 96 ? 0.200 -7.985 9.090 1.00 97.50 96 LEU A O 1
ATOM 781 N N . THR A 1 97 ? 0.242 -6.366 10.643 1.00 97.25 97 THR A N 1
ATOM 782 C CA . THR A 1 97 ? 1.243 -5.476 10.052 1.00 97.25 97 THR A CA 1
ATOM 783 C C . THR A 1 97 ? 2.197 -4.992 11.148 1.00 97.25 97 THR A C 1
ATOM 785 O O . THR 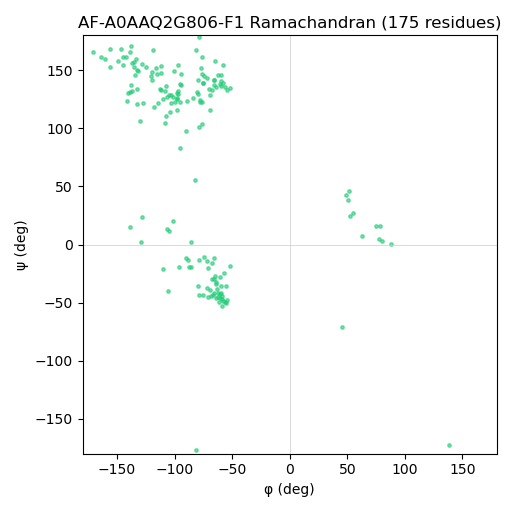A 1 97 ? 1.918 -5.139 12.342 1.00 97.25 97 THR A O 1
ATOM 788 N N . TRP A 1 98 ? 3.335 -4.414 10.787 1.00 96.00 98 TRP A N 1
ATOM 789 C CA . TRP A 1 98 ? 4.266 -3.814 11.743 1.00 96.00 98 TRP A CA 1
ATOM 790 C C . TRP A 1 98 ? 4.943 -2.580 11.159 1.00 96.00 98 TRP A C 1
ATOM 792 O O . TRP A 1 98 ? 4.991 -2.374 9.948 1.00 96.00 98 TRP A O 1
ATOM 802 N N . GLU A 1 99 ? 5.494 -1.746 12.034 1.00 94.44 99 GLU A N 1
ATOM 803 C CA . GLU A 1 99 ? 6.320 -0.625 11.603 1.00 94.44 99 GLU A CA 1
ATOM 804 C C . GLU A 1 99 ? 7.699 -1.136 11.174 1.00 94.44 99 GLU A C 1
ATOM 806 O O . GLU A 1 99 ? 8.424 -1.769 11.941 1.00 94.44 99 GLU A O 1
ATOM 811 N N . SER A 1 100 ? 8.076 -0.840 9.936 1.00 89.69 100 SER A N 1
ATOM 812 C CA . SER A 1 100 ? 9.424 -1.024 9.416 1.00 89.69 100 SER A CA 1
ATOM 813 C C . SER A 1 100 ? 10.139 0.321 9.407 1.00 89.69 100 SER A C 1
ATOM 815 O O . SER A 1 100 ? 9.656 1.291 8.818 1.00 89.69 100 SER A O 1
ATOM 817 N N . LYS A 1 101 ? 11.324 0.360 10.016 1.00 85.00 101 LYS A N 1
ATOM 818 C CA . LYS A 1 101 ? 12.239 1.502 9.951 1.00 85.00 101 LYS A CA 1
ATOM 819 C C . LYS A 1 101 ? 13.292 1.233 8.884 1.00 85.00 101 LYS A C 1
ATOM 821 O O . LYS A 1 101 ? 13.942 0.192 8.917 1.00 85.00 101 LYS A O 1
ATOM 826 N N . ASP A 1 102 ? 13.450 2.157 7.944 1.00 74.25 102 ASP A N 1
ATOM 827 C CA . ASP A 1 102 ? 14.546 2.137 6.973 1.00 74.25 102 ASP A CA 1
ATOM 828 C C . ASP A 1 102 ? 15.198 3.519 6.894 1.00 74.25 102 ASP A C 1
ATOM 830 O O . ASP A 1 102 ? 14.521 4.501 6.578 1.00 74.25 102 ASP A O 1
ATOM 834 N N . ARG A 1 103 ? 16.505 3.569 7.194 1.00 62.88 103 ARG A N 1
ATOM 835 C CA . ARG A 1 103 ? 17.404 4.738 7.280 1.00 62.88 103 ARG A CA 1
ATOM 836 C C . ARG A 1 103 ? 16.830 5.940 8.047 1.00 62.88 103 ARG A C 1
ATOM 838 O O . ARG A 1 103 ? 17.278 6.190 9.151 1.00 62.88 103 ARG A O 1
ATOM 845 N N . ASN A 1 104 ? 15.837 6.639 7.489 1.00 55.06 104 ASN A N 1
ATOM 846 C CA . ASN A 1 104 ? 15.193 7.844 8.039 1.00 55.06 104 ASN A CA 1
ATOM 847 C C . ASN A 1 104 ? 13.658 7.862 7.867 1.00 55.06 104 ASN A C 1
ATOM 8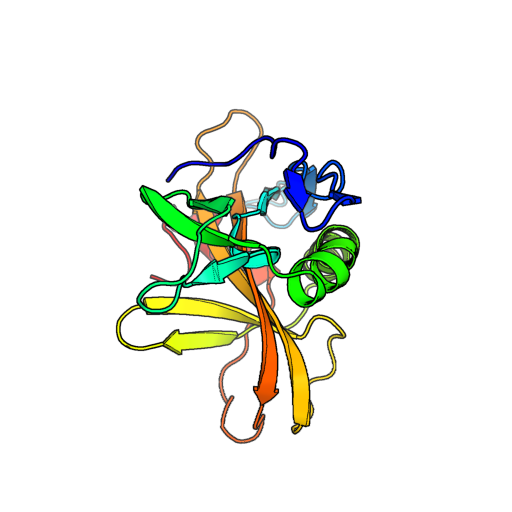49 O O . ASN A 1 104 ? 13.034 8.921 7.927 1.00 55.06 104 ASN A O 1
ATOM 853 N N . ARG A 1 105 ? 13.026 6.728 7.545 1.00 75.19 105 ARG A N 1
ATOM 854 C CA . ARG A 1 105 ? 11.580 6.653 7.295 1.00 75.19 105 ARG A CA 1
ATOM 855 C C . ARG A 1 105 ? 10.966 5.486 8.051 1.00 75.19 105 ARG A C 1
ATOM 857 O O . ARG A 1 105 ? 11.469 4.365 7.986 1.00 75.19 105 ARG A O 1
ATOM 864 N N . VAL A 1 106 ? 9.847 5.756 8.713 1.00 87.56 106 VAL A N 1
ATOM 865 C CA . VAL A 1 106 ? 8.959 4.730 9.259 1.00 87.56 106 VAL A CA 1
ATOM 866 C C . VAL A 1 106 ? 7.865 4.466 8.226 1.00 87.56 106 VAL A C 1
A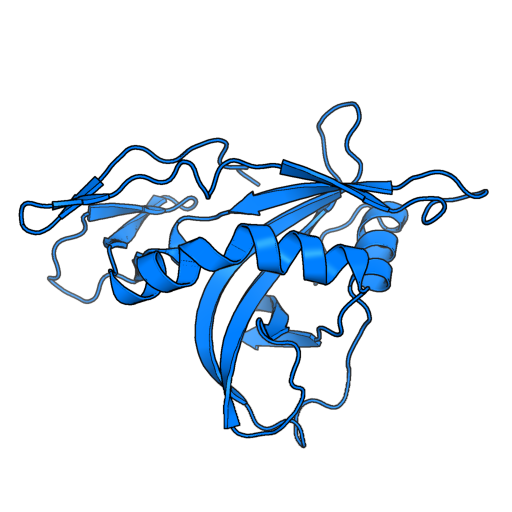TOM 868 O O . VAL A 1 106 ? 7.374 5.377 7.552 1.00 87.56 106 VAL A O 1
ATOM 871 N N . SER A 1 107 ? 7.527 3.205 8.001 1.00 92.88 107 SER A N 1
ATOM 872 C CA . SER A 1 107 ? 6.416 2.795 7.134 1.00 92.88 107 SER A CA 1
ATOM 873 C C . SER A 1 107 ? 5.766 1.545 7.710 1.00 92.88 107 SER A C 1
ATOM 875 O O . SER A 1 107 ? 6.425 0.791 8.421 1.00 92.88 107 SER A O 1
ATOM 877 N N . ASN A 1 108 ? 4.492 1.314 7.413 1.00 96.69 108 ASN A N 1
ATOM 878 C CA . ASN A 1 108 ? 3.858 0.046 7.752 1.00 96.69 108 ASN A CA 1
ATOM 879 C C . ASN A 1 108 ? 4.318 -1.023 6.756 1.00 96.69 108 ASN A C 1
ATOM 881 O O . ASN A 1 108 ? 4.563 -0.723 5.583 1.00 96.69 108 ASN A O 1
ATOM 885 N N . MET A 1 109 ? 4.438 -2.259 7.222 1.00 96.50 109 MET A N 1
ATOM 886 C CA . MET A 1 109 ? 4.850 -3.410 6.434 1.00 96.50 109 MET A CA 1
ATOM 887 C C . MET A 1 109 ? 3.969 -4.609 6.763 1.00 96.50 109 MET A C 1
ATOM 889 O O . MET A 1 109 ? 3.778 -4.937 7.930 1.00 96.50 109 MET A O 1
ATOM 893 N N . ALA A 1 110 ? 3.478 -5.279 5.727 1.00 97.19 110 ALA A N 1
ATOM 894 C CA . ALA A 1 110 ? 2.687 -6.497 5.846 1.00 97.19 110 ALA A CA 1
ATOM 895 C C . ALA A 1 110 ? 3.224 -7.573 4.896 1.00 97.19 110 ALA A C 1
ATOM 897 O O . ALA A 1 110 ? 3.754 -7.256 3.827 1.00 97.19 110 ALA A O 1
ATOM 898 N N . VAL A 1 111 ? 3.081 -8.843 5.281 1.00 96.88 111 VAL A N 1
ATOM 899 C CA . VAL A 1 111 ? 3.361 -9.977 4.390 1.00 96.88 111 VAL A CA 1
ATOM 900 C C . VAL A 1 111 ? 2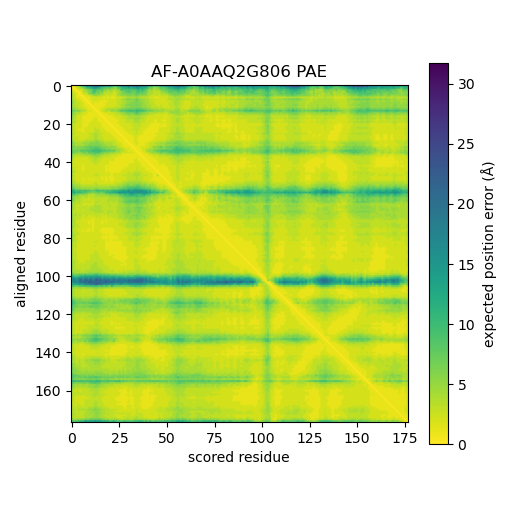.169 -10.196 3.469 1.00 96.88 111 VAL A C 1
ATOM 902 O O . VAL A 1 111 ? 1.036 -10.275 3.940 1.00 96.88 111 VAL A O 1
ATOM 905 N N . MET A 1 112 ? 2.420 -10.334 2.167 1.00 95.62 112 MET A N 1
ATOM 906 C CA . MET A 1 112 ? 1.358 -10.468 1.172 1.00 95.62 112 MET A CA 1
ATOM 907 C C . MET A 1 112 ? 0.575 -11.777 1.269 1.00 95.62 112 MET A C 1
ATOM 909 O O . MET A 1 112 ? -0.600 -11.792 0.911 1.00 95.62 112 MET A O 1
ATOM 913 N N . ASP A 1 113 ? 1.194 -12.869 1.724 1.00 90.44 113 ASP A N 1
ATOM 914 C CA . ASP A 1 113 ? 0.513 -14.150 1.942 1.00 90.44 113 ASP A CA 1
ATOM 915 C C . ASP A 1 113 ? -0.120 -14.268 3.344 1.00 90.44 113 ASP A C 1
ATOM 917 O O . ASP A 1 113 ? -1.091 -15.005 3.500 1.00 90.44 113 ASP A O 1
ATOM 921 N N . GLY A 1 114 ? 0.323 -13.455 4.310 1.00 88.12 114 GLY A N 1
ATOM 922 C CA . GLY A 1 114 ? -0.125 -13.470 5.706 1.00 88.12 114 GLY A CA 1
ATOM 923 C C . GLY A 1 114 ? 0.643 -14.438 6.614 1.00 88.12 114 GLY A C 1
ATOM 924 O O . GLY A 1 114 ? 0.359 -14.505 7.809 1.00 88.12 114 GLY A O 1
ATOM 925 N N . ALA A 1 115 ? 1.633 -15.166 6.095 1.00 90.50 115 ALA A N 1
ATOM 926 C CA . ALA A 1 115 ? 2.408 -16.145 6.842 1.00 90.50 115 ALA A CA 1
ATOM 927 C C . ALA A 1 115 ? 3.483 -15.467 7.709 1.00 90.50 115 ALA A C 1
ATOM 929 O O . ALA A 1 115 ? 4.569 -15.119 7.251 1.00 90.50 115 ALA A O 1
ATOM 930 N N . LEU A 1 116 ? 3.210 -15.327 9.008 1.00 91.81 116 LEU A N 1
ATOM 931 C CA . LEU A 1 116 ? 4.119 -14.690 9.971 1.00 91.81 116 LEU A CA 1
ATOM 932 C C . LEU A 1 116 ? 5.209 -15.643 10.494 1.00 91.81 116 LEU A C 1
ATOM 934 O O . LEU A 1 116 ? 5.347 -15.850 11.699 1.00 91.81 116 LEU A O 1
ATOM 938 N N . LYS A 1 117 ? 5.973 -16.241 9.580 1.00 93.88 117 LYS A N 1
ATOM 939 C CA . LYS A 1 117 ? 7.096 -17.149 9.874 1.00 93.88 117 LYS A CA 1
ATOM 940 C C . LYS A 1 117 ? 8.394 -16.599 9.300 1.00 93.88 117 LYS A C 1
ATOM 942 O O . LYS A 1 117 ? 8.357 -15.925 8.279 1.00 93.88 117 LYS A O 1
ATOM 947 N N . SER A 1 118 ? 9.541 -16.857 9.921 1.00 95.75 118 SER A N 1
ATOM 948 C CA . SER A 1 118 ? 10.824 -16.401 9.365 1.00 95.75 118 SER A CA 1
ATOM 949 C C . SER A 1 118 ? 11.101 -17.041 7.997 1.00 95.75 118 SER A C 1
ATOM 951 O O . SER A 1 118 ? 10.702 -18.180 7.755 1.00 95.75 118 SER A O 1
ATOM 953 N N . GLY A 1 119 ? 11.754 -16.300 7.103 1.00 95.56 119 GLY A N 1
ATOM 954 C CA . GLY A 1 119 ? 12.034 -16.728 5.729 1.00 95.56 119 GLY A CA 1
ATOM 955 C C . GLY A 1 119 ? 11.824 -15.618 4.704 1.00 95.56 119 GLY A C 1
ATOM 956 O O . GLY A 1 119 ? 11.616 -14.457 5.064 1.00 95.56 119 GLY A O 1
ATOM 957 N N . ASP A 1 120 ? 11.910 -15.976 3.426 1.00 95.75 120 ASP A N 1
ATOM 958 C CA . ASP A 1 120 ? 11.668 -15.051 2.324 1.00 95.75 120 ASP A CA 1
ATOM 959 C C . ASP A 1 120 ? 10.178 -14.853 2.078 1.00 95.75 120 ASP A C 1
ATOM 961 O O . ASP A 1 120 ? 9.417 -15.805 1.914 1.00 95.75 120 ASP A O 1
ATOM 965 N N . HIS A 1 121 ? 9.783 -13.585 2.018 1.00 95.56 121 HIS A N 1
ATOM 966 C CA . HIS A 1 121 ? 8.394 -13.176 1.880 1.00 95.56 121 HIS A CA 1
ATOM 967 C C . HIS A 1 121 ? 8.230 -12.087 0.840 1.00 95.56 121 HIS A C 1
ATOM 969 O O . HIS A 1 121 ? 9.059 -11.183 0.745 1.00 95.56 121 HIS A O 1
ATOM 975 N N . GLN A 1 122 ? 7.106 -12.104 0.127 1.00 95.38 122 GLN A N 1
ATOM 976 C CA . GLN A 1 122 ? 6.648 -10.913 -0.584 1.00 95.38 122 GLN A CA 1
ATOM 977 C C . GLN A 1 122 ? 6.004 -9.962 0.417 1.00 95.38 122 GLN A C 1
ATOM 979 O O . GLN A 1 122 ? 5.060 -10.341 1.114 1.00 95.38 122 GLN A O 1
ATOM 984 N N . ILE A 1 123 ? 6.509 -8.732 0.497 1.00 95.75 123 ILE A N 1
ATOM 985 C CA . ILE A 1 123 ? 5.998 -7.729 1.433 1.00 95.75 123 ILE A CA 1
ATOM 986 C C . ILE A 1 123 ? 5.385 -6.536 0.709 1.00 95.75 123 ILE A C 1
ATOM 988 O O . ILE A 1 123 ? 5.795 -6.172 -0.393 1.00 95.75 123 ILE A O 1
ATOM 992 N N . ALA A 1 124 ? 4.425 -5.900 1.372 1.00 97.00 124 ALA A N 1
ATOM 993 C CA . ALA A 1 124 ? 3.881 -4.604 1.004 1.00 97.00 124 ALA A CA 1
ATOM 994 C C . ALA A 1 124 ? 4.356 -3.556 2.012 1.00 97.00 124 ALA A C 1
ATOM 996 O O . ALA A 1 124 ? 4.250 -3.762 3.221 1.00 97.00 124 ALA A O 1
ATOM 997 N N . VAL A 1 125 ? 4.857 -2.425 1.521 1.00 96.25 125 VAL A N 1
ATOM 998 C CA . VAL A 1 125 ? 5.182 -1.243 2.324 1.00 96.25 125 VAL A CA 1
ATOM 999 C C . VAL A 1 125 ? 4.141 -0.177 2.049 1.00 96.25 125 VAL A C 1
ATOM 1001 O O . VAL A 1 125 ? 3.930 0.190 0.893 1.00 96.25 125 VAL A O 1
ATOM 1004 N N . TYR A 1 126 ? 3.526 0.359 3.096 1.00 97.12 126 TYR A N 1
ATOM 1005 C CA . TYR A 1 126 ? 2.453 1.332 2.955 1.00 97.12 126 TYR A CA 1
ATOM 1006 C C . TYR A 1 126 ? 2.443 2.369 4.075 1.00 97.12 126 TYR A C 1
ATOM 1008 O O . TYR A 1 126 ? 3.136 2.255 5.089 1.00 97.12 126 TYR A O 1
ATOM 1016 N N . TYR A 1 127 ? 1.651 3.411 3.877 1.00 96.19 127 TYR A N 1
ATOM 1017 C CA . TYR A 1 127 ? 1.314 4.384 4.905 1.00 96.19 127 TYR A CA 1
ATOM 1018 C C . TYR A 1 127 ? -0.145 4.801 4.750 1.00 96.19 127 TYR A C 1
ATOM 1020 O O . TYR A 1 127 ? -0.756 4.600 3.701 1.00 96.19 127 TYR A O 1
ATOM 1028 N N . LEU A 1 128 ? -0.684 5.361 5.822 1.00 97.50 128 LEU A N 1
ATOM 1029 C CA . LEU A 1 128 ? -2.040 5.874 5.908 1.00 97.50 128 LEU A CA 1
ATOM 1030 C C . LEU A 1 128 ? -1.987 7.383 6.120 1.00 97.50 128 LEU A C 1
ATOM 1032 O O . LEU A 1 128 ? -1.072 7.860 6.795 1.00 97.50 128 LEU A O 1
ATOM 1036 N N . PHE A 1 129 ? -2.945 8.127 5.588 1.00 96.88 129 PHE A N 1
ATOM 1037 C CA . PHE A 1 129 ? -3.191 9.517 5.974 1.00 96.88 129 PHE A CA 1
ATOM 1038 C C . PHE A 1 129 ? -4.681 9.858 5.825 1.00 96.88 129 PHE A C 1
ATOM 1040 O O . PHE A 1 129 ? -5.382 9.152 5.099 1.00 96.88 129 PHE A O 1
ATOM 1047 N N . PRO A 1 130 ? -5.189 10.893 6.517 1.00 97.31 130 PRO A N 1
ATOM 1048 C CA . PRO A 1 130 ? -6.585 11.300 6.383 1.00 97.31 130 PRO A CA 1
ATOM 1049 C C . PRO A 1 130 ? -6.895 11.697 4.942 1.00 97.31 130 PRO A C 1
ATOM 1051 O O . PRO A 1 130 ? -6.090 12.387 4.310 1.00 97.31 130 PRO A O 1
ATOM 1054 N N . SER A 1 131 ? -8.038 11.261 4.418 1.00 96.19 131 SER A N 1
ATOM 1055 C CA . SER A 1 131 ? -8.452 11.693 3.085 1.00 96.19 131 SER A CA 1
ATOM 1056 C C . SER A 1 131 ? -8.946 13.137 3.116 1.00 96.19 131 SER A C 1
ATOM 1058 O O . SER A 1 131 ? -9.549 13.586 4.085 1.00 96.19 131 SER A O 1
ATOM 1060 N N . SER A 1 132 ? -8.679 13.863 2.033 1.00 91.62 132 SER A N 1
ATOM 1061 C CA . SER A 1 132 ? -9.251 15.186 1.765 1.00 91.62 132 SER A CA 1
ATOM 1062 C C . SER A 1 132 ? -10.349 15.129 0.699 1.00 91.62 132 SER A C 1
ATOM 1064 O O . SER A 1 132 ? -10.689 16.160 0.126 1.00 91.62 132 SER A O 1
ATOM 1066 N N . VAL A 1 133 ? -10.809 13.929 0.335 1.00 91.31 133 VAL A N 1
ATOM 1067 C CA . VAL A 1 133 ? -11.836 13.71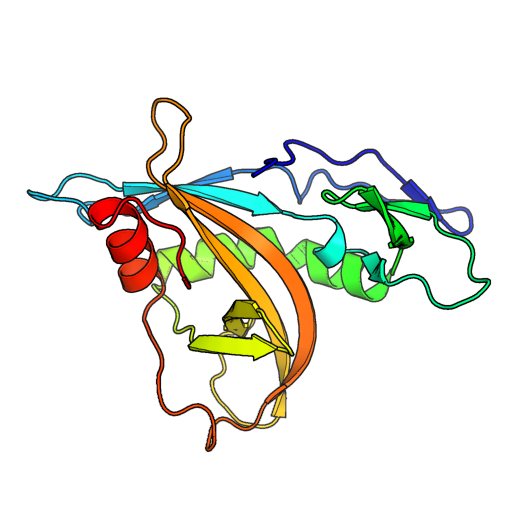7 -0.688 1.00 91.31 133 VAL A CA 1
ATOM 1068 C C . VAL A 1 133 ? -13.156 13.403 -0.007 1.00 91.31 133 VAL A C 1
ATOM 1070 O O . VAL A 1 133 ? -13.228 12.487 0.810 1.00 91.31 133 VAL A O 1
ATOM 1073 N N . ASP A 1 134 ? -14.202 14.130 -0.389 1.00 89.44 134 ASP A N 1
ATOM 1074 C CA . ASP A 1 134 ? -15.544 13.920 0.141 1.00 89.44 134 ASP A CA 1
ATOM 1075 C C . ASP A 1 134 ? -15.995 12.467 -0.026 1.00 89.44 134 ASP A C 1
ATOM 1077 O O . ASP A 1 134 ? -15.856 11.848 -1.084 1.00 89.44 134 ASP A O 1
ATOM 1081 N N . GLY A 1 135 ? -16.544 11.913 1.053 1.00 92.56 135 GLY A N 1
ATOM 1082 C CA . GLY A 1 135 ? -16.996 10.527 1.093 1.00 92.56 135 GLY A CA 1
ATOM 1083 C C . GLY A 1 135 ? -15.890 9.493 1.319 1.00 92.56 135 GLY A C 1
ATOM 1084 O O . GLY A 1 135 ? -16.217 8.308 1.340 1.00 92.56 135 GLY A O 1
ATOM 1085 N N . LEU A 1 136 ? -14.636 9.904 1.530 1.00 96.31 136 LEU A N 1
ATOM 1086 C CA . LEU A 1 136 ? -13.530 9.051 1.969 1.00 96.31 136 LEU A CA 1
ATOM 1087 C C . LEU A 1 136 ? -12.959 9.560 3.296 1.00 96.31 136 LEU A C 1
ATOM 1089 O O . LEU A 1 136 ? -12.864 10.761 3.522 1.00 96.31 136 LEU A O 1
ATOM 1093 N N . ASP A 1 137 ? -12.531 8.640 4.157 1.00 97.94 137 ASP A N 1
ATOM 1094 C CA . ASP A 1 137 ? -12.005 8.965 5.486 1.00 97.94 137 ASP A CA 1
ATOM 1095 C C . ASP A 1 137 ? -10.482 8.808 5.558 1.00 97.94 137 ASP A C 1
ATOM 1097 O O . ASP A 1 137 ? -9.783 9.604 6.189 1.00 97.94 137 ASP A O 1
ATOM 1101 N N . VAL A 1 138 ? -9.946 7.759 4.925 1.00 98.25 138 VAL A N 1
ATOM 1102 C CA . VAL A 1 138 ? -8.526 7.390 5.011 1.00 98.25 138 VAL A CA 1
ATOM 1103 C C . VAL A 1 138 ? -7.985 6.994 3.644 1.00 98.25 138 VAL A C 1
ATOM 1105 O O . VAL A 1 138 ? -8.599 6.231 2.905 1.00 98.25 138 VAL A O 1
ATOM 1108 N N . GLU A 1 139 ? -6.781 7.457 3.339 1.00 98.12 139 GLU A N 1
ATOM 1109 C CA . GLU A 1 139 ? -5.985 7.019 2.197 1.00 98.12 139 GLU A CA 1
ATOM 1110 C C . GLU A 1 139 ? -4.964 5.985 2.653 1.00 98.12 139 GLU A C 1
ATOM 1112 O O . GLU A 1 139 ? -4.150 6.255 3.537 1.00 98.12 139 GLU A O 1
ATOM 1117 N N . MET A 1 140 ? -4.969 4.814 2.025 1.00 98.19 140 MET A N 1
ATOM 1118 C CA . MET A 1 140 ? -3.942 3.790 2.159 1.00 98.19 140 MET A CA 1
ATOM 1119 C C . MET A 1 140 ? -3.103 3.746 0.888 1.00 98.19 140 MET A C 1
ATOM 1121 O O . MET A 1 140 ? -3.554 3.280 -0.154 1.00 98.19 140 MET A O 1
ATOM 1125 N N . VAL A 1 141 ? -1.846 4.177 0.983 1.00 97.31 141 VAL A N 1
ATOM 1126 C CA . VAL A 1 141 ? -0.940 4.181 -0.168 1.00 97.31 141 VAL A CA 1
ATOM 1127 C C . VAL A 1 141 ? 0.048 3.040 -0.061 1.00 97.31 141 VAL A C 1
ATOM 1129 O O . VAL A 1 141 ? 0.927 3.052 0.806 1.00 97.31 141 VAL A O 1
ATOM 1132 N N . ILE A 1 142 ? -0.053 2.084 -0.982 1.00 97.50 142 ILE A N 1
ATOM 1133 C CA . ILE A 1 142 ? 0.966 1.057 -1.172 1.00 97.50 142 ILE A CA 1
ATOM 1134 C C . ILE A 1 142 ? 2.135 1.695 -1.912 1.00 97.50 142 ILE A C 1
ATOM 1136 O O . ILE A 1 142 ? 2.101 1.961 -3.113 1.00 97.50 142 ILE A O 1
ATOM 1140 N N . LYS A 1 143 ? 3.184 1.968 -1.148 1.00 94.56 143 LYS A N 1
ATOM 1141 C CA . LYS A 1 143 ? 4.377 2.659 -1.614 1.00 94.56 143 LYS A CA 1
ATOM 1142 C C . LYS A 1 143 ? 5.256 1.756 -2.465 1.00 94.56 143 LYS A C 1
ATOM 1144 O O . LYS A 1 143 ? 5.824 2.209 -3.446 1.00 94.56 143 LYS A O 1
ATOM 1149 N N . SER A 1 144 ? 5.453 0.514 -2.034 1.00 94.38 144 SER A N 1
ATOM 1150 C CA . SER A 1 144 ? 6.415 -0.419 -2.628 1.00 94.38 144 SER A CA 1
ATOM 1151 C C . SER A 1 144 ? 6.051 -1.848 -2.245 1.00 94.38 144 SER A C 1
ATOM 1153 O O . SER A 1 144 ? 5.417 -2.070 -1.214 1.00 94.38 144 SER A O 1
ATOM 1155 N N . GLY A 1 145 ? 6.538 -2.819 -3.007 1.00 94.12 145 GLY A N 1
ATOM 1156 C CA . GLY A 1 145 ? 6.639 -4.194 -2.540 1.00 94.12 145 GLY A CA 1
ATOM 1157 C C . GLY A 1 145 ? 7.704 -4.972 -3.292 1.00 94.12 145 GLY A C 1
ATOM 1158 O O . GLY A 1 145 ? 8.135 -4.579 -4.378 1.00 94.12 145 GLY A O 1
ATOM 1159 N N . TYR A 1 146 ? 8.243 -5.975 -2.611 1.00 92.25 146 TYR A N 1
ATOM 1160 C CA . TYR A 1 146 ? 9.428 -6.720 -3.023 1.00 92.25 146 TYR A CA 1
ATOM 1161 C C . TYR A 1 146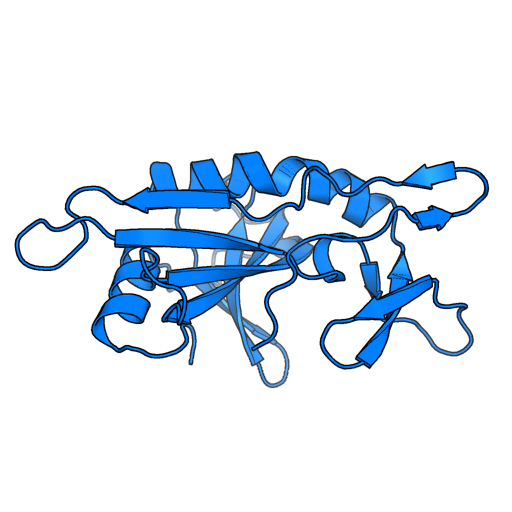 ? 9.632 -7.936 -2.110 1.00 92.25 146 TYR A C 1
ATOM 1163 O O . TYR A 1 146 ? 9.049 -8.005 -1.025 1.00 92.25 146 TYR A O 1
ATOM 1171 N N . SER A 1 147 ? 10.493 -8.864 -2.529 1.00 93.19 147 SER A N 1
ATOM 1172 C CA . SER A 1 147 ? 10.947 -9.975 -1.690 1.00 93.19 147 SER A CA 1
ATOM 1173 C C . SER A 1 147 ? 11.811 -9.463 -0.541 1.00 93.19 147 SER A C 1
ATOM 1175 O O . SER A 1 147 ? 12.740 -8.684 -0.762 1.00 93.19 147 SER A O 1
ATOM 1177 N N . LYS A 1 148 ? 11.555 -9.919 0.681 1.00 92.81 148 LYS A N 1
ATOM 1178 C CA . LYS A 1 148 ? 12.374 -9.600 1.847 1.00 92.81 148 LYS A CA 1
ATOM 1179 C C . LYS A 1 148 ? 12.521 -10.823 2.743 1.00 92.81 148 LYS A C 1
ATOM 1181 O O . LYS A 1 148 ? 11.518 -11.407 3.146 1.00 92.81 148 LYS A O 1
ATOM 1186 N N . LEU A 1 149 ? 13.761 -11.125 3.121 1.00 95.19 149 LEU A N 1
ATOM 1187 C CA . LEU A 1 149 ? 14.061 -12.063 4.194 1.00 95.19 149 LEU A CA 1
ATOM 1188 C C . LEU A 1 149 ? 13.633 -11.440 5.529 1.00 95.19 149 LEU A C 1
ATOM 1190 O O . LEU A 1 149 ? 14.155 -10.400 5.945 1.00 95.19 149 LEU A O 1
ATOM 1194 N N . LEU A 1 150 ? 12.653 -12.051 6.188 1.00 94.56 150 LEU A N 1
ATOM 1195 C CA . LEU A 1 150 ? 12.140 -11.615 7.481 1.00 94.56 150 LEU A CA 1
ATOM 1196 C C . LEU A 1 150 ? 12.586 -12.573 8.580 1.00 94.56 150 LEU A C 1
ATOM 1198 O O . LEU A 1 150 ? 12.473 -13.789 8.445 1.00 94.56 150 LEU A O 1
ATOM 1202 N N . ASN A 1 151 ? 13.015 -12.004 9.706 1.00 94.00 151 ASN A N 1
ATOM 1203 C CA . ASN A 1 151 ? 13.136 -12.731 10.962 1.00 94.00 151 ASN A CA 1
ATOM 1204 C C . ASN A 1 151 ? 12.037 -12.256 11.924 1.00 94.00 151 ASN A C 1
ATOM 1206 O O . ASN A 1 151 ? 12.120 -11.163 12.494 1.00 94.00 151 ASN A O 1
ATOM 1210 N N . PHE A 1 152 ? 11.001 -13.077 12.105 1.00 92.69 152 PHE A N 1
ATOM 1211 C CA . PHE A 1 152 ? 9.864 -12.743 12.964 1.00 92.69 152 PHE A CA 1
ATOM 1212 C C . PHE A 1 152 ? 10.190 -12.774 14.457 1.00 92.69 152 PHE A C 1
ATOM 1214 O O . PHE A 1 152 ? 9.447 -12.177 15.239 1.00 92.69 152 PHE A O 1
ATOM 1221 N N . GLU A 1 153 ? 11.319 -13.360 14.858 1.00 91.19 153 GLU A N 1
ATOM 1222 C CA . GLU A 1 153 ? 11.816 -13.266 16.230 1.00 91.19 153 GLU A CA 1
ATOM 1223 C C . GLU A 1 153 ? 12.206 -11.829 16.583 1.00 91.19 153 GLU A C 1
ATOM 1225 O O . GLU A 1 153 ? 12.062 -11.423 17.734 1.00 91.19 153 GLU A O 1
ATOM 1230 N N . HIS A 1 154 ? 12.635 -11.028 15.603 1.00 89.56 154 HIS A N 1
ATOM 1231 C CA . HIS A 1 154 ? 12.999 -9.621 15.797 1.00 89.56 154 HIS A CA 1
ATOM 1232 C C . HIS A 1 154 ? 11.810 -8.662 15.610 1.00 89.56 154 HIS A C 1
ATOM 1234 O O . HIS A 1 154 ? 11.883 -7.494 15.991 1.00 89.56 154 HIS A O 1
ATOM 1240 N N . ILE A 1 155 ? 10.684 -9.143 15.074 1.00 90.56 155 ILE A N 1
ATOM 1241 C CA . ILE A 1 155 ? 9.459 -8.355 14.881 1.00 90.56 155 ILE A CA 1
ATOM 1242 C C . ILE A 1 155 ? 8.537 -8.597 16.076 1.00 90.56 155 ILE A C 1
ATOM 1244 O O . ILE A 1 155 ? 7.645 -9.442 16.029 1.00 90.56 155 ILE A O 1
ATOM 1248 N N . LYS A 1 156 ? 8.770 -7.869 17.171 1.00 86.38 156 LYS A N 1
ATOM 1249 C CA . LYS A 1 156 ? 8.016 -8.055 18.423 1.00 86.38 156 LYS A CA 1
ATOM 1250 C C . LYS A 1 156 ? 6.634 -7.404 18.396 1.00 86.38 156 LYS A C 1
ATOM 1252 O O . LYS A 1 156 ? 5.664 -8.001 18.848 1.00 86.38 156 LYS A O 1
ATOM 1257 N N . ARG A 1 157 ? 6.539 -6.178 17.872 1.00 91.00 157 ARG A N 1
ATOM 1258 C CA . ARG A 1 157 ? 5.302 -5.389 17.894 1.00 91.00 157 ARG A CA 1
ATOM 1259 C C . ARG A 1 157 ? 4.585 -5.473 16.556 1.00 91.00 157 ARG A C 1
ATOM 1261 O O . ARG A 1 157 ? 5.150 -5.112 15.527 1.00 91.00 157 ARG A O 1
ATOM 1268 N N . ARG A 1 158 ? 3.337 -5.930 16.600 1.00 94.69 158 ARG A N 1
ATOM 1269 C CA . ARG A 1 158 ? 2.443 -6.049 15.448 1.00 94.69 158 ARG A CA 1
ATOM 1270 C C . ARG A 1 158 ? 1.125 -5.365 15.772 1.00 94.69 158 ARG A C 1
ATOM 1272 O O . ARG A 1 158 ? 0.763 -5.231 16.940 1.00 94.69 158 ARG A O 1
ATOM 1279 N N . TYR A 1 159 ? 0.432 -4.938 14.735 1.00 96.44 159 TYR A N 1
ATOM 1280 C CA . TYR A 1 159 ? -0.860 -4.280 14.823 1.00 96.44 159 TYR A CA 1
ATOM 1281 C C . TYR A 1 159 ? -1.797 -4.920 13.822 1.00 96.44 159 TYR A C 1
ATOM 1283 O O . TYR A 1 159 ? -1.359 -5.356 12.761 1.00 96.44 159 TYR A O 1
ATOM 1291 N N . ASN A 1 160 ? -3.081 -4.927 14.134 1.00 97.56 160 ASN A N 1
ATOM 1292 C CA . ASN A 1 160 ? -4.089 -5.214 13.130 1.00 97.56 160 ASN A CA 1
ATOM 1293 C C . ASN A 1 160 ? -4.250 -3.986 12.224 1.00 97.56 160 ASN A C 1
ATOM 1295 O O . ASN A 1 160 ? -4.244 -2.851 12.715 1.00 97.56 160 ASN A O 1
ATOM 1299 N N . VAL A 1 161 ? -4.397 -4.170 10.912 1.00 97.88 161 VAL A N 1
ATOM 1300 C CA . VAL A 1 161 ? -4.451 -3.027 9.986 1.00 97.88 161 VAL A CA 1
ATOM 1301 C C . VAL A 1 161 ? -5.614 -2.076 10.286 1.00 97.88 161 VAL A C 1
ATOM 1303 O O . VAL A 1 161 ? -5.426 -0.861 10.221 1.00 97.88 161 VAL A O 1
ATOM 1306 N N . VAL A 1 162 ? -6.773 -2.586 10.721 1.00 97.94 162 VAL A N 1
ATOM 1307 C CA . VAL A 1 162 ? -7.932 -1.756 11.091 1.00 97.94 162 VAL A CA 1
ATOM 1308 C C . VAL A 1 162 ? -7.611 -0.872 12.297 1.00 97.94 162 VAL A C 1
ATOM 1310 O O . VAL A 1 162 ? -8.072 0.265 12.357 1.00 97.94 162 VAL A O 1
ATOM 1313 N N . GLN A 1 163 ? -6.757 -1.318 13.229 1.00 97.56 163 GLN A N 1
ATOM 1314 C CA . GLN A 1 163 ? -6.299 -0.460 14.332 1.00 97.56 163 GLN A CA 1
ATOM 1315 C C . GLN A 1 163 ? -5.495 0.735 13.809 1.00 97.56 163 GLN A C 1
ATOM 1317 O O . GLN A 1 163 ? -5.651 1.844 14.319 1.00 97.56 163 GLN A O 1
ATOM 1322 N N . LEU A 1 164 ? -4.664 0.538 12.780 1.00 98.12 164 LEU A N 1
ATOM 1323 C CA . LEU A 1 164 ? -3.902 1.628 12.167 1.00 98.12 164 LEU A CA 1
ATOM 1324 C C . LEU A 1 164 ? -4.795 2.567 11.347 1.00 98.12 164 LEU A C 1
ATOM 1326 O O . LEU A 1 164 ? -4.588 3.778 11.399 1.00 98.12 164 LEU A O 1
ATOM 1330 N N . VAL A 1 165 ? -5.805 2.035 10.650 1.00 98.44 165 VAL A N 1
ATOM 1331 C CA . VAL A 1 165 ? -6.819 2.840 9.944 1.00 98.44 165 VAL A CA 1
ATOM 1332 C C . VAL A 1 165 ? -7.595 3.709 10.931 1.00 98.44 165 VAL A C 1
ATOM 1334 O O . VAL A 1 165 ? -7.651 4.923 10.756 1.00 98.44 165 VAL A O 1
ATOM 1337 N N . LYS A 1 166 ? -8.103 3.123 12.021 1.00 98.12 166 LYS A N 1
ATOM 1338 C CA . LYS A 1 166 ? -8.777 3.861 13.100 1.00 98.12 166 LYS A CA 1
ATOM 1339 C C . LYS A 1 166 ? -7.863 4.915 13.714 1.00 98.12 166 LYS A C 1
ATOM 1341 O O . LYS A 1 166 ? -8.288 6.049 13.899 1.00 98.12 166 LYS A O 1
ATOM 1346 N N . LYS A 1 167 ? -6.599 4.571 13.991 1.00 97.69 167 LYS A N 1
ATOM 1347 C CA . LYS A 1 167 ? -5.609 5.532 14.495 1.00 97.69 167 LYS A CA 1
ATOM 1348 C C . LYS A 1 167 ? -5.488 6.726 13.552 1.00 97.69 167 LYS A C 1
ATOM 1350 O O . LYS A 1 167 ? -5.605 7.843 14.026 1.00 97.69 167 LYS A O 1
ATOM 1355 N N . CYS A 1 168 ? -5.306 6.486 12.253 1.00 98.00 168 CYS A N 1
ATOM 1356 C CA . CYS A 1 168 ? -5.213 7.531 11.234 1.00 98.00 168 CYS A CA 1
ATOM 1357 C C . CYS A 1 168 ? -6.471 8.412 11.184 1.00 98.00 168 CYS A C 1
ATOM 1359 O O . CYS A 1 168 ? -6.362 9.635 11.163 1.00 98.00 168 CYS A O 1
ATOM 1361 N N . HIS A 1 169 ? -7.652 7.790 11.190 1.00 97.56 169 HIS A N 1
ATOM 1362 C CA . HIS A 1 169 ? -8.935 8.486 11.146 1.00 97.56 169 HIS A CA 1
ATOM 1363 C C . HIS A 1 169 ? -9.167 9.355 12.393 1.00 97.56 169 HIS A C 1
ATOM 1365 O O . HIS A 1 169 ? -9.525 10.518 12.271 1.00 97.56 169 HIS A O 1
ATOM 1371 N N . TYR A 1 170 ? -8.921 8.849 13.602 1.00 96.81 170 TYR A N 1
ATOM 1372 C CA . TYR A 1 170 ? -9.189 9.627 14.818 1.00 96.81 170 TYR A CA 1
ATOM 1373 C C . TYR A 1 170 ? -8.109 10.654 15.141 1.00 96.81 170 TYR A C 1
ATOM 1375 O O . TYR A 1 170 ? -8.424 11.724 15.650 1.00 96.81 170 TYR A O 1
ATOM 1383 N N . SER A 1 171 ? -6.837 10.346 14.871 1.00 96.56 171 SER A N 1
ATOM 1384 C CA . SER A 1 171 ? -5.752 11.299 15.123 1.00 96.56 171 SER A CA 1
ATOM 1385 C C . SER A 1 171 ? -5.645 12.372 14.047 1.00 96.56 171 SER A C 1
ATOM 1387 O O . SER A 1 171 ? -4.901 13.331 14.243 1.00 96.56 171 SER A O 1
ATOM 1389 N N . GLN A 1 172 ? -6.326 12.184 12.910 1.00 96.44 172 GLN A N 1
ATOM 1390 C CA . GLN A 1 172 ? -6.207 13.040 11.733 1.00 96.44 172 GLN A CA 1
ATOM 1391 C C . GLN A 1 172 ? -4.734 13.252 11.332 1.00 96.44 172 GLN A C 1
ATOM 1393 O O . GLN A 1 172 ? -4.314 14.332 10.921 1.00 96.44 172 GLN A O 1
ATOM 1398 N N . ALA A 1 173 ? -3.925 12.194 11.453 1.00 96.00 173 ALA A N 1
ATOM 1399 C CA . ALA A 1 173 ? -2.494 12.233 11.186 1.00 96.00 173 ALA A CA 1
ATOM 1400 C C . ALA A 1 173 ? -2.029 11.014 10.391 1.00 96.00 173 ALA A C 1
ATOM 1402 O O . ALA A 1 173 ? -2.624 9.936 10.437 1.00 96.00 173 ALA A O 1
ATOM 1403 N N . LYS A 1 174 ? -0.904 11.180 9.693 1.00 95.25 174 LYS A N 1
ATOM 1404 C CA . LYS A 1 174 ? -0.250 10.098 8.958 1.00 95.25 174 LYS A CA 1
ATOM 1405 C C . LYS A 1 174 ? 0.142 8.947 9.897 1.00 95.25 174 LYS A C 1
ATOM 1407 O O . LYS A 1 174 ? 0.633 9.183 11.000 1.00 95.25 174 LYS A O 1
ATOM 1412 N N . VAL A 1 175 ? -0.030 7.705 9.439 1.00 96.12 175 VAL A N 1
ATOM 1413 C CA . VAL A 1 175 ? 0.383 6.491 10.160 1.00 96.12 175 VAL A CA 1
ATOM 1414 C C . VAL A 1 175 ? 1.248 5.598 9.254 1.00 96.12 175 VAL A C 1
ATOM 1416 O O . VAL A 1 175 ? 0.779 5.168 8.199 1.00 96.12 175 VAL A O 1
ATOM 1419 N N . PRO A 1 176 ? 2.491 5.266 9.643 1.00 92.00 176 PRO A N 1
ATOM 1420 C CA . PRO A 1 176 ? 3.162 5.696 10.868 1.00 92.00 176 PRO A CA 1
ATOM 1421 C C . PRO A 1 176 ? 3.642 7.154 10.767 1.00 92.00 176 PRO A C 1
ATOM 1423 O O . PRO A 1 176 ? 3.726 7.710 9.663 1.00 92.00 176 PRO A O 1
ATOM 1426 N N . GLN A 1 177 ? 3.912 7.750 11.931 1.00 82.12 177 GLN A N 1
ATOM 1427 C CA . GLN A 1 177 ? 4.452 9.107 12.073 1.00 82.12 177 GLN A CA 1
ATOM 1428 C C . GLN A 1 177 ? 5.962 9.124 11.825 1.00 82.12 177 GLN A C 1
ATOM 1430 O O . GLN A 1 177 ? 6.635 8.139 12.210 1.00 82.12 177 GLN A O 1
#

Radius of gyration: 16.45 Å; Cα contacts (8 Å, |Δi|>4): 362; chains: 1; bounding box: 45×32×46 Å

Sequence (177 aa):
MTIITSFTTLKFKGSDYEFSHLLPFGHTLSAAGKDGADIRVRVSYQSHVFSRRRETDEEFHLVDEAGKPRVFCPDRYSNSLRFPAFCQRMLSENMLTWESKDRNRVSNMAVMDGALKSGDHQIAVYYLFPSSVDGLDVEMVIKSGYSKLLNFEHIKRRYNVVQLVKKCHYSQAKVPQ

Solvent-accessible surface area (backbone atoms only — not comparable to full-atom values): 9938 Å² total; per-residue (Å²): 135,92,80,48,70,68,61,80,71,42,82,55,97,92,40,80,46,79,39,76,77,50,45,52,48,79,49,75,41,74,50,64,36,76,98,53,33,64,38,33,33,35,40,34,49,39,64,42,24,31,27,41,81,54,58,91,94,52,82,61,76,48,65,40,100,81,73,44,63,19,22,75,30,70,70,31,38,62,57,42,74,48,46,55,65,38,53,55,45,36,60,74,70,38,37,68,28,28,80,44,79,54,102,89,46,59,28,32,34,31,53,63,87,64,71,90,59,63,45,79,38,51,33,40,32,29,39,34,29,50,42,92,47,90,91,41,42,29,34,38,38,40,46,29,43,51,79,41,81,42,59,48,88,78,58,79,70,71,41,40,42,56,59,51,52,47,48,14,54,76,68,64,35,52,33,54,113

Foldseek 3Di:
DDFDQADDWFDDPNDTAGDPLQGKDKDWDALLDPPRHIAIEIEGEWPQLFWDADDPPRDFGDATPVRHGTHGDVVSSVVSSLVVVQVNCLRVVLAKWAWDDDPHDTWIKAFSVRDLAFAKTKMWTWKKAADPDPPHGMYIYRYHIDIDGDDSVVGPDMGRVSVQSRVRRVVNGMPPD

Secondary structure (DSSP, 8-state):
-PPP-----EEETTEEE--GGGS-EEEEETT-SGGG--EEEEEEE-GGGTEEEPPTTPPP-EE-TTS-EEEE-HHHHHHHTTHHHHHHHHHHTT-EEEEEEETTEEEEEEESS---SSEEEEEEEEEEEE--STT--EEEEEEEEEEEEE-TTT----EEHHHHHHHHHHHTS-B--

Mean predicted aligned error: 3.67 Å

pLDDT: mean 94.0, std 6.14, range [55.06, 98.62]

Nearest PDB structures (foldseek):
  9jxc-assembly2_C  TM=5.470E-01  e=5.659E+00  Acinetobacter baumannii
  4gla-assembly2_C  TM=3.154E-01  e=6.006E+00  Pyrobaculum aerophilum